Protein AF-A0A3N5CQ36-F1 (afdb_monomer_lite)

Sequence (213 aa):
MRDDDRPSRSGRTLRHLFLAKARGRRSRPLGDLIAVVLVDAICSVDGSDRPITCYGALDVRIVDGDPVFSSHHVSCGRPADRLGLLRGLAGLCDRRIVVLGSPDAYETFWDRRHLFRAGVGFFDAMVGFGDARPSDLVLVGTPEEAMIELASVFGLRECRGSDILRQARCAEVRAQLVWLAYVASRAGKREARDLFAAFRAWKALEDARPIPF

Organism: NCBI:txid2488860

Foldseek 3Di:
DDDDDDDDDPPPDPPPPQPDDDDDDPDDPLQQAKQKEWQWDWAQDPNDTWTKTWMWMWHWHQDPNDTDIDIDIDMDRDPVCLLVVLLVVLVSQAQHEYQYEFLAAQDDPPPCVRQVVSVVVNCVSCVVPVNRDHNHYHGDDDGLVVLQVLCVVLVHDRQHDGHSVSSSVCNNVVSVSSSLRVCSRPPDPVSSVSVSVSVSVVVVVVVVDDDDD

Secondary structure (DSSP, 8-state):
------------GGGSTT-----S--PPPTTSEEEEEEEEEEEEETTEEEEEEEEEEEEEEEETTEEEEEEEEEEESSHHHHHHHHHHHHHHHTTSEEEEE---TT--TT-THHHHHHHHHHHHHHTT-TT---SEEEEE---HHHHHHHHHHHTPPP-----HHHHHHHHHHHHHHHHHHHHHHHS-HHHHHHHHHHHHHHHHHHHTSPPP-

pLDDT: mean 83.45, std 17.84, range [36.38, 98.12]

Structure (mmCIF, N/CA/C/O backbone):
data_AF-A0A3N5CQ36-F1
#
_entry.id   AF-A0A3N5CQ36-F1
#
loop_
_atom_site.group_PDB
_atom_site.id
_atom_site.type_symbol
_atom_site.label_atom_id
_atom_site.label_alt_id
_atom_site.label_comp_id
_atom_site.label_asym_id
_atom_site.label_entity_id
_atom_site.label_seq_id
_atom_site.pdbx_PDB_ins_code
_atom_site.Cartn_x
_atom_site.Cartn_y
_atom_site.Cartn_z
_atom_site.occupancy
_atom_site.B_iso_or_equiv
_atom_site.auth_seq_id
_atom_site.auth_comp_id
_atom_site.auth_asym_id
_atom_site.auth_atom_id
_atom_site.pdbx_PDB_model_num
ATOM 1 N N . MET A 1 1 ? 20.671 43.024 26.169 1.00 39.69 1 MET A N 1
ATOM 2 C CA . MET A 1 1 ? 20.678 43.028 24.693 1.00 39.69 1 MET A CA 1
ATOM 3 C C . MET A 1 1 ? 20.643 41.575 24.244 1.00 39.69 1 MET A C 1
ATOM 5 O O . MET A 1 1 ? 21.613 40.877 24.469 1.00 39.69 1 MET A O 1
ATOM 9 N N . ARG A 1 2 ? 19.453 41.176 23.776 1.00 36.38 2 ARG A N 1
ATOM 10 C CA . ARG A 1 2 ? 19.015 39.992 23.008 1.00 36.38 2 ARG A CA 1
ATOM 11 C C . ARG A 1 2 ? 19.648 38.622 23.281 1.00 36.38 2 ARG A C 1
ATOM 13 O O . ARG A 1 2 ? 20.743 38.318 22.832 1.00 36.38 2 ARG A O 1
ATOM 20 N N . ASP A 1 3 ? 18.818 37.821 23.937 1.00 42.34 3 ASP A N 1
ATOM 21 C CA . ASP A 1 3 ? 18.767 36.368 23.964 1.00 42.34 3 ASP A CA 1
ATOM 22 C C . ASP A 1 3 ? 17.584 35.998 23.048 1.00 42.34 3 ASP A C 1
ATOM 24 O O . ASP A 1 3 ? 16.444 36.286 23.401 1.00 42.34 3 ASP A O 1
ATOM 28 N N . ASP A 1 4 ? 17.847 35.545 21.820 1.00 40.81 4 ASP A N 1
ATOM 29 C CA . ASP A 1 4 ? 16.824 35.092 20.863 1.00 40.81 4 ASP A CA 1
ATOM 30 C C . ASP A 1 4 ? 17.494 34.237 19.776 1.00 40.81 4 ASP A C 1
ATOM 32 O O . ASP A 1 4 ? 17.863 34.732 18.716 1.00 40.81 4 ASP A O 1
ATOM 36 N N . ASP A 1 5 ? 17.662 32.943 20.049 1.00 42.09 5 ASP A N 1
ATOM 37 C CA . ASP A 1 5 ? 17.815 31.926 19.004 1.00 42.09 5 ASP A CA 1
ATOM 38 C C . ASP A 1 5 ? 17.258 30.583 19.502 1.00 42.09 5 ASP A C 1
ATOM 40 O O . ASP A 1 5 ? 17.944 29.713 20.044 1.00 42.09 5 ASP A O 1
ATOM 44 N N . ARG A 1 6 ? 15.944 30.410 19.329 1.00 38.03 6 ARG A N 1
ATOM 45 C CA . ARG A 1 6 ? 15.277 29.104 19.389 1.00 38.03 6 ARG A CA 1
ATOM 46 C C . ARG A 1 6 ? 14.358 28.962 18.178 1.00 38.03 6 ARG A C 1
ATOM 48 O O . ARG A 1 6 ? 13.372 29.694 18.093 1.00 38.03 6 ARG A O 1
ATOM 55 N N . PRO A 1 7 ? 14.589 27.993 17.277 1.00 38.31 7 PRO A N 1
ATOM 56 C CA . PRO A 1 7 ? 13.633 27.712 16.221 1.00 38.31 7 PRO A CA 1
ATOM 57 C C . PRO A 1 7 ? 12.359 27.101 16.817 1.00 38.31 7 PRO A C 1
ATOM 59 O O . PRO A 1 7 ? 12.371 26.093 17.530 1.00 38.31 7 PRO A O 1
ATOM 62 N N . SER A 1 8 ? 11.237 27.764 16.538 1.00 40.62 8 SER A N 1
ATOM 63 C CA . SER A 1 8 ? 9.904 27.385 16.987 1.00 40.62 8 SER A CA 1
ATOM 64 C C . SER A 1 8 ? 9.428 26.089 16.327 1.00 40.62 8 SER A C 1
ATOM 66 O O . SER A 1 8 ? 9.484 25.936 15.109 1.00 40.62 8 SER A O 1
ATOM 68 N N . ARG A 1 9 ? 8.878 25.192 17.150 1.00 39.84 9 ARG A N 1
ATOM 69 C CA . ARG A 1 9 ? 8.180 23.949 16.787 1.00 39.84 9 ARG A CA 1
ATOM 70 C C . ARG A 1 9 ? 7.161 24.142 15.647 1.00 39.84 9 ARG A C 1
ATOM 72 O O . ARG A 1 9 ? 6.096 24.718 15.870 1.00 39.84 9 ARG A O 1
ATOM 79 N N . SER A 1 10 ? 7.407 23.542 14.480 1.00 39.38 10 SER A N 1
ATOM 80 C CA . SER A 1 10 ? 6.438 23.411 13.376 1.00 39.38 10 SER A CA 1
ATOM 81 C C . SER A 1 10 ? 5.477 22.227 13.595 1.00 39.38 10 SER A C 1
ATOM 83 O O . SER A 1 10 ? 5.423 21.285 12.814 1.00 39.38 10 SER A O 1
ATOM 85 N N . GLY A 1 11 ? 4.726 22.238 14.698 1.00 36.91 11 GLY A N 1
ATOM 86 C CA . GLY A 1 11 ? 3.836 21.133 15.093 1.00 36.91 11 GLY A CA 1
ATOM 87 C C . GLY A 1 11 ? 2.347 21.340 14.787 1.00 36.91 11 GLY A C 1
ATOM 88 O O . GLY A 1 11 ? 1.512 20.785 15.500 1.00 36.91 11 GLY A O 1
ATOM 89 N N . ARG A 1 12 ? 1.970 22.203 13.831 1.00 39.62 12 ARG A N 1
ATOM 90 C CA . ARG A 1 12 ? 0.567 22.657 13.671 1.00 39.62 12 ARG A CA 1
ATOM 91 C C . ARG A 1 12 ? -0.122 22.347 12.337 1.00 39.62 12 ARG A C 1
ATOM 93 O O . ARG A 1 12 ? -1.304 22.661 12.215 1.00 39.62 12 ARG A O 1
ATOM 100 N N . THR A 1 13 ? 0.524 21.693 11.377 1.00 46.84 13 THR A N 1
ATOM 101 C CA . THR A 1 13 ? 0.007 21.678 9.994 1.00 46.84 13 THR A CA 1
ATOM 102 C C . THR A 1 13 ? -1.024 20.574 9.698 1.00 46.84 13 THR A C 1
ATOM 104 O O . THR A 1 13 ? -1.922 20.785 8.886 1.00 46.84 13 THR A O 1
ATOM 107 N N . LEU A 1 14 ? -1.029 19.445 10.421 1.00 44.56 14 LEU A N 1
ATOM 108 C CA . LEU A 1 14 ? -1.934 18.317 10.111 1.00 44.56 14 LEU A CA 1
ATOM 109 C C . LEU A 1 14 ? -3.415 18.531 10.446 1.00 44.56 14 LEU A C 1
ATOM 111 O O . LEU A 1 14 ? -4.265 17.780 9.971 1.00 44.56 14 LEU A O 1
ATOM 115 N N . ARG A 1 15 ? -3.778 19.528 11.262 1.00 40.38 15 ARG A N 1
ATOM 116 C CA . ARG A 1 15 ? -5.176 19.662 11.719 1.00 40.38 15 ARG A CA 1
ATOM 117 C C . ARG A 1 15 ? -6.151 20.132 10.637 1.00 40.38 15 ARG A C 1
ATOM 119 O O . ARG A 1 15 ? -7.349 19.928 10.810 1.00 40.38 15 ARG A O 1
ATOM 126 N N . HIS A 1 16 ? -5.671 20.724 9.545 1.00 41.81 16 HIS A N 1
ATOM 127 C CA . HIS A 1 16 ? -6.544 21.334 8.536 1.00 41.81 16 HIS A CA 1
ATOM 128 C C . HIS A 1 16 ? -6.685 20.536 7.232 1.00 41.81 16 HIS A C 1
ATOM 130 O O . HIS A 1 16 ? -7.646 20.767 6.503 1.00 41.81 16 HIS A O 1
ATOM 136 N N . LEU A 1 17 ? -5.814 19.558 6.959 1.00 42.16 17 LEU A N 1
ATOM 137 C CA . LEU A 1 17 ? -5.828 18.808 5.692 1.00 42.16 17 LEU A CA 1
ATOM 138 C C . LEU A 1 17 ? -6.866 17.668 5.623 1.00 42.16 17 LEU A C 1
ATOM 140 O O . LEU A 1 17 ? -7.169 17.197 4.533 1.00 42.16 17 LEU A O 1
ATOM 144 N N . PHE A 1 18 ? -7.477 17.266 6.744 1.00 43.66 18 PHE A N 1
ATOM 145 C CA . PHE A 1 18 ? -8.365 16.087 6.804 1.00 43.66 18 PHE A CA 1
ATOM 146 C C . PHE A 1 18 ? -9.870 16.393 6.916 1.00 43.66 18 PHE A C 1
ATOM 148 O O . PHE A 1 18 ? -10.665 15.516 7.244 1.00 43.66 18 PHE A O 1
ATOM 155 N N . LEU A 1 19 ? -10.310 17.625 6.643 1.00 40.84 19 LEU A N 1
ATOM 156 C CA . LEU A 1 19 ? -11.725 18.015 6.753 1.00 40.84 19 LEU A CA 1
ATOM 157 C C . LEU A 1 19 ? -12.481 17.908 5.417 1.00 40.84 19 LEU A C 1
ATOM 159 O O . LEU A 1 19 ? -13.098 18.868 4.962 1.00 40.84 19 LEU A O 1
ATOM 163 N N . ALA A 1 20 ? -12.494 16.722 4.806 1.00 40.00 20 ALA A N 1
ATOM 164 C CA . ALA A 1 20 ? -13.458 16.396 3.753 1.00 40.00 20 ALA A CA 1
ATOM 165 C C . ALA A 1 20 ? -14.588 15.538 4.346 1.00 40.00 20 ALA A C 1
ATOM 167 O O . ALA A 1 20 ? -14.436 14.353 4.626 1.00 40.00 20 ALA A O 1
ATOM 168 N N . LYS A 1 21 ? -15.744 16.165 4.580 1.00 37.84 21 LYS A N 1
ATOM 169 C CA . LYS A 1 21 ? -16.927 15.543 5.189 1.00 37.84 21 LYS A CA 1
ATOM 170 C C . LYS A 1 21 ? -17.632 14.640 4.165 1.00 37.84 21 LYS A C 1
ATOM 172 O O . LYS A 1 21 ? -18.504 15.102 3.434 1.00 37.84 21 LYS A O 1
ATOM 177 N N . ALA A 1 22 ? -17.280 13.356 4.112 1.00 45.22 22 ALA A N 1
ATOM 178 C CA . ALA A 1 22 ? -18.005 12.374 3.304 1.00 45.22 22 ALA A CA 1
ATOM 179 C C . ALA A 1 22 ? -19.384 12.082 3.934 1.00 45.22 22 ALA A C 1
ATOM 181 O O . ALA A 1 22 ? -19.498 11.390 4.944 1.00 45.22 22 ALA A O 1
ATOM 182 N N . ARG A 1 23 ? -20.454 12.648 3.361 1.00 38.38 23 ARG A N 1
ATOM 183 C CA . ARG A 1 23 ? -21.845 12.325 3.720 1.00 38.38 23 ARG A CA 1
ATOM 184 C C . ARG A 1 23 ? -22.312 11.076 2.964 1.00 38.38 23 ARG A C 1
ATOM 186 O O . ARG A 1 23 ? -22.242 11.038 1.743 1.00 38.38 23 ARG A O 1
ATOM 193 N N . GLY A 1 24 ? -22.898 10.128 3.698 1.00 40.84 24 GLY A N 1
ATOM 194 C CA . GLY A 1 24 ? -24.029 9.328 3.216 1.00 40.84 24 GLY A CA 1
ATOM 195 C C . GLY A 1 24 ? -23.736 8.194 2.231 1.00 40.84 24 GLY A C 1
ATOM 196 O O . GLY A 1 24 ? -24.321 8.158 1.157 1.00 40.84 24 GLY A O 1
ATOM 197 N N . ARG A 1 25 ? -22.930 7.206 2.621 1.00 43.38 25 ARG A N 1
ATOM 198 C CA . ARG A 1 25 ? -23.074 5.811 2.162 1.00 43.38 25 ARG A CA 1
ATOM 199 C C . ARG A 1 25 ? -22.830 4.922 3.376 1.00 43.38 25 ARG A C 1
ATOM 201 O O . ARG A 1 25 ? -21.929 5.232 4.149 1.00 43.38 25 ARG A O 1
ATOM 208 N N . ARG A 1 26 ? -23.626 3.860 3.573 1.00 41.69 26 ARG A N 1
ATOM 209 C CA . ARG A 1 26 ? -23.294 2.793 4.537 1.00 41.69 26 ARG A CA 1
ATOM 210 C C . ARG A 1 26 ? -21.899 2.294 4.154 1.00 41.69 26 ARG A C 1
ATOM 212 O O . ARG A 1 26 ? -21.761 1.632 3.128 1.00 41.69 26 ARG A O 1
ATOM 219 N N . SER A 1 27 ? -20.871 2.727 4.881 1.00 52.81 27 SER A N 1
ATOM 220 C CA . SER A 1 27 ? -19.494 2.366 4.575 1.00 52.81 27 SER A CA 1
ATOM 221 C C . SER A 1 27 ? -19.340 0.890 4.891 1.00 52.81 27 SER A C 1
ATOM 223 O O . SER A 1 27 ? -19.692 0.445 5.984 1.00 52.81 27 SER A O 1
ATOM 225 N N . ARG A 1 28 ? -18.834 0.116 3.928 1.00 59.44 28 ARG A N 1
ATOM 226 C CA . ARG A 1 28 ? -18.234 -1.175 4.263 1.00 59.44 28 ARG A CA 1
ATOM 227 C C . ARG A 1 28 ? -17.204 -0.935 5.379 1.00 59.44 28 ARG A C 1
ATOM 229 O O . ARG A 1 28 ? -16.575 0.129 5.366 1.00 59.44 28 ARG A O 1
ATOM 236 N N . PRO A 1 29 ? -17.063 -1.856 6.344 1.00 64.38 29 PRO A N 1
ATOM 237 C CA . PRO A 1 29 ? -16.046 -1.722 7.379 1.00 64.38 29 PRO A CA 1
ATOM 238 C C . PRO A 1 29 ? -14.683 -1.507 6.714 1.00 64.38 29 PRO A C 1
ATOM 240 O O . PRO A 1 29 ? -14.316 -2.236 5.793 1.00 64.38 29 PRO A O 1
ATOM 243 N N . LEU A 1 30 ? -13.948 -0.486 7.159 1.00 72.06 30 LEU A N 1
ATOM 244 C CA . LEU A 1 30 ? -12.673 -0.059 6.563 1.00 72.06 30 LEU A CA 1
ATOM 245 C C . LEU A 1 30 ? -11.527 -1.059 6.781 1.00 72.06 30 LEU A C 1
ATOM 247 O O . LEU A 1 30 ? -10.383 -0.762 6.452 1.00 72.06 30 LEU A O 1
ATOM 251 N N . GLY A 1 31 ? -11.817 -2.221 7.359 1.00 67.94 31 GLY A N 1
ATOM 252 C CA . GLY A 1 31 ? -10.826 -3.229 7.691 1.00 67.94 31 GLY A CA 1
ATOM 253 C C . GLY A 1 31 ? -10.960 -4.525 6.916 1.00 67.94 31 GLY A C 1
ATOM 254 O O . GLY A 1 31 ? -10.373 -5.489 7.359 1.00 67.94 31 GLY A O 1
ATOM 255 N N . ASP A 1 32 ? -11.720 -4.594 5.819 1.00 88.06 32 ASP A N 1
ATOM 256 C CA . ASP A 1 32 ? -11.598 -5.708 4.869 1.00 88.06 32 ASP A CA 1
ATOM 257 C C . ASP A 1 32 ? -11.120 -5.192 3.507 1.00 88.06 32 ASP A C 1
ATOM 259 O O . ASP A 1 32 ? -11.892 -4.998 2.561 1.00 88.06 32 ASP A O 1
ATOM 263 N N . LEU A 1 33 ? -9.832 -4.852 3.449 1.00 95.38 33 LEU A N 1
ATOM 264 C CA . LEU A 1 33 ? -9.226 -4.192 2.300 1.00 95.38 33 LEU A CA 1
ATOM 265 C C . LEU A 1 33 ? -7.735 -4.499 2.187 1.00 95.38 33 LEU A C 1
ATOM 267 O O . LEU A 1 33 ? -7.093 -4.929 3.142 1.00 95.38 33 LEU A O 1
ATOM 271 N N . ILE A 1 34 ? -7.180 -4.216 1.015 1.00 96.62 34 ILE A N 1
ATOM 272 C CA . ILE A 1 34 ? -5.746 -4.264 0.768 1.00 96.62 34 ILE A CA 1
ATOM 273 C C . ILE A 1 34 ? -5.263 -2.929 0.216 1.00 96.62 34 ILE A C 1
ATOM 275 O O . ILE A 1 34 ? -5.799 -2.429 -0.771 1.00 96.62 34 ILE A O 1
ATOM 279 N N . ALA A 1 35 ? -4.257 -2.334 0.852 1.00 97.56 35 ALA A N 1
ATOM 280 C CA . ALA A 1 35 ? -3.556 -1.191 0.285 1.00 97.56 35 ALA A CA 1
ATOM 281 C C . ALA A 1 35 ? -2.379 -1.680 -0.551 1.00 97.56 35 ALA A C 1
ATOM 283 O O . ALA A 1 35 ? -1.640 -2.547 -0.096 1.00 97.56 35 ALA A O 1
ATOM 284 N N . VAL A 1 36 ? -2.208 -1.148 -1.760 1.00 97.81 36 VAL A N 1
ATOM 285 C CA . VAL A 1 36 ? -1.228 -1.635 -2.738 1.00 97.81 36 VAL A CA 1
ATOM 286 C C . VAL A 1 36 ? -0.449 -0.469 -3.331 1.00 97.81 36 VAL A C 1
ATOM 288 O O . VAL A 1 36 ? -1.013 0.576 -3.654 1.00 97.81 36 VAL A O 1
ATOM 291 N N . VAL A 1 37 ? 0.850 -0.682 -3.527 1.00 96.56 37 VAL A N 1
ATOM 292 C CA . VAL A 1 37 ? 1.702 0.115 -4.413 1.00 96.56 37 VAL A CA 1
ATOM 293 C C . VAL A 1 37 ? 2.420 -0.850 -5.346 1.00 96.56 37 VAL A C 1
ATOM 295 O O . VAL A 1 37 ? 3.127 -1.742 -4.880 1.00 96.56 37 VAL A O 1
ATOM 298 N N . LEU A 1 38 ? 2.235 -0.671 -6.653 1.00 96.31 38 LEU A N 1
ATOM 299 C CA . LEU A 1 38 ? 2.864 -1.475 -7.699 1.00 96.31 38 LEU A CA 1
ATOM 300 C C . LEU A 1 38 ? 3.915 -0.631 -8.426 1.00 96.31 38 LEU A C 1
ATOM 302 O O . LEU A 1 38 ? 3.629 0.473 -8.884 1.00 96.31 38 LEU A O 1
ATOM 306 N N . VAL A 1 39 ? 5.119 -1.176 -8.545 1.00 94.69 39 VAL A N 1
ATOM 307 C CA . VAL A 1 39 ? 6.214 -0.660 -9.363 1.00 94.69 39 VAL A CA 1
ATOM 308 C C . VAL A 1 39 ? 6.442 -1.667 -10.478 1.00 94.69 39 VAL A C 1
ATOM 310 O O . VAL A 1 39 ? 6.818 -2.804 -10.209 1.00 94.69 39 VAL A O 1
ATOM 313 N N . ASP A 1 40 ? 6.215 -1.263 -11.720 1.00 92.25 40 ASP A N 1
ATOM 314 C CA . ASP A 1 40 ? 6.485 -2.091 -12.893 1.00 92.25 40 ASP A CA 1
ATOM 315 C C . ASP A 1 40 ? 7.166 -1.222 -13.949 1.00 92.25 40 ASP A C 1
ATOM 317 O O . ASP A 1 40 ? 6.530 -0.384 -14.587 1.00 92.25 40 ASP A O 1
ATOM 321 N N . ALA A 1 41 ? 8.491 -1.329 -14.038 1.00 91.19 41 ALA A N 1
ATOM 322 C CA . ALA A 1 4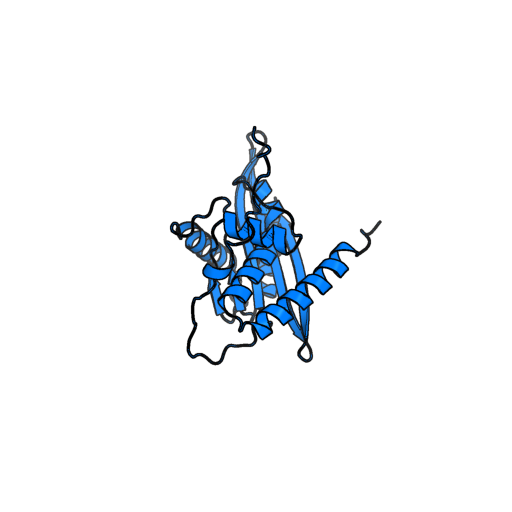1 ? 9.306 -0.407 -14.820 1.00 91.19 41 ALA A CA 1
ATOM 323 C C . ALA A 1 41 ? 10.621 -1.046 -15.290 1.00 91.19 41 ALA A C 1
ATOM 325 O O . ALA A 1 41 ? 11.026 -2.110 -14.823 1.00 91.19 41 ALA A O 1
ATOM 326 N N . ILE A 1 42 ? 11.310 -0.374 -16.212 1.00 90.06 42 ILE A N 1
ATOM 327 C CA . ILE A 1 42 ? 12.647 -0.756 -16.681 1.00 90.06 42 ILE A CA 1
ATOM 328 C C . ILE A 1 42 ? 13.676 0.096 -15.944 1.00 90.06 42 ILE A C 1
ATOM 330 O O . ILE A 1 42 ? 13.606 1.321 -15.971 1.00 90.06 42 ILE A O 1
ATOM 334 N N . CYS A 1 43 ? 14.635 -0.551 -15.294 1.00 87.88 43 CYS A N 1
ATOM 335 C CA . CYS A 1 43 ? 15.741 0.102 -14.614 1.00 87.88 43 CYS A CA 1
ATOM 336 C C . CYS A 1 43 ? 17.045 -0.149 -15.375 1.00 87.88 43 CYS A C 1
ATOM 338 O O . CYS A 1 43 ? 17.415 -1.300 -15.610 1.00 87.88 43 CYS A O 1
ATOM 340 N N . SER A 1 44 ? 17.752 0.924 -15.724 1.00 85.44 44 SER A N 1
ATOM 341 C CA . SER A 1 44 ? 19.087 0.850 -16.313 1.00 85.44 44 SER A CA 1
ATOM 342 C C . SER A 1 44 ? 20.133 0.732 -15.201 1.00 85.44 44 SER A C 1
ATOM 344 O O . SER A 1 44 ? 20.338 1.672 -14.431 1.00 85.44 44 SER A O 1
ATOM 346 N N . VAL A 1 45 ? 20.795 -0.422 -15.108 1.00 79.12 45 VAL A N 1
ATOM 347 C CA . VAL A 1 45 ? 21.897 -0.680 -14.166 1.00 79.12 45 VAL A CA 1
ATOM 348 C C . VAL A 1 45 ? 23.137 -1.030 -14.977 1.00 79.12 45 VAL A C 1
ATOM 350 O O . VAL A 1 45 ? 23.107 -1.964 -15.782 1.00 79.12 45 VAL A O 1
ATOM 353 N N . ASP A 1 46 ? 24.209 -0.257 -14.796 1.00 84.44 46 ASP A N 1
ATOM 354 C CA . ASP A 1 46 ? 25.496 -0.424 -15.489 1.00 84.44 46 ASP A CA 1
ATOM 355 C C . ASP A 1 46 ? 25.372 -0.478 -17.025 1.00 84.44 46 ASP A C 1
ATOM 357 O O . ASP A 1 46 ? 26.039 -1.257 -17.702 1.00 84.44 46 ASP A O 1
ATOM 361 N N . GLY A 1 47 ? 24.464 0.328 -17.588 1.00 83.44 47 GLY A N 1
ATOM 362 C CA . GLY A 1 47 ? 24.191 0.366 -19.031 1.00 83.44 47 GLY A CA 1
ATOM 363 C C . GLY A 1 47 ? 23.347 -0.801 -19.558 1.00 83.44 47 GLY A C 1
ATOM 364 O O . GLY A 1 47 ? 23.105 -0.873 -20.759 1.00 83.44 47 GLY A O 1
ATOM 365 N N . SER A 1 48 ? 22.875 -1.696 -18.682 1.00 85.94 48 SER A N 1
ATOM 366 C CA . SER A 1 48 ? 21.932 -2.764 -19.026 1.00 85.94 48 SER A CA 1
ATOM 367 C C . SER A 1 48 ? 20.524 -2.444 -18.529 1.00 85.94 48 SER A C 1
ATOM 369 O O . SER A 1 48 ? 20.316 -2.202 -17.338 1.00 85.94 48 SER A O 1
ATOM 371 N N . ASP A 1 49 ? 19.550 -2.479 -19.434 1.00 88.69 49 ASP A N 1
ATOM 372 C CA . ASP A 1 49 ? 18.138 -2.324 -19.094 1.00 88.69 49 ASP A CA 1
ATOM 373 C C . ASP A 1 49 ? 17.582 -3.631 -18.536 1.00 88.69 49 ASP A C 1
ATOM 375 O O . ASP A 1 49 ? 17.661 -4.690 -19.166 1.00 88.69 49 ASP A O 1
ATOM 379 N N . ARG A 1 50 ? 17.017 -3.560 -17.330 1.00 87.69 50 ARG A N 1
ATOM 380 C CA . ARG A 1 50 ? 16.424 -4.709 -16.646 1.00 87.69 50 ARG A CA 1
ATOM 381 C C . ARG A 1 50 ? 15.016 -4.379 -16.167 1.00 87.69 50 ARG A C 1
ATOM 383 O O . ARG A 1 50 ? 14.828 -3.360 -15.501 1.00 87.69 50 ARG A O 1
ATOM 390 N N . PRO A 1 51 ? 14.019 -5.225 -16.464 1.00 91.12 51 PRO A N 1
ATOM 391 C CA . PRO A 1 51 ? 12.686 -5.037 -15.925 1.00 91.12 51 PRO A CA 1
ATOM 392 C C . PRO A 1 51 ? 12.688 -5.317 -14.423 1.00 91.12 51 PRO A C 1
ATOM 394 O O . PRO A 1 51 ? 13.325 -6.258 -13.944 1.00 91.12 51 PRO A O 1
ATOM 397 N N . ILE A 1 52 ? 11.943 -4.504 -13.688 1.00 92.62 52 ILE A N 1
ATOM 398 C CA . ILE A 1 52 ? 11.689 -4.668 -12.266 1.00 92.62 52 ILE A CA 1
ATOM 399 C C . ILE A 1 52 ? 10.186 -4.592 -12.075 1.00 92.62 52 ILE A C 1
ATOM 401 O O . ILE A 1 52 ? 9.571 -3.562 -12.348 1.00 92.62 52 ILE A O 1
ATOM 405 N N . THR A 1 53 ? 9.624 -5.675 -11.549 1.00 94.88 53 THR A N 1
ATOM 406 C CA . THR A 1 53 ? 8.250 -5.694 -11.057 1.00 94.88 53 THR A CA 1
ATOM 407 C C . THR A 1 53 ? 8.299 -5.935 -9.557 1.00 94.88 53 THR A C 1
ATOM 409 O O . THR A 1 53 ? 8.926 -6.883 -9.085 1.00 94.88 53 THR A O 1
ATOM 412 N N . CYS A 1 54 ? 7.675 -5.054 -8.791 1.00 96.00 54 CYS A N 1
ATOM 413 C CA . CYS A 1 54 ? 7.644 -5.092 -7.340 1.00 96.00 54 CYS A CA 1
ATOM 414 C C . CYS A 1 54 ? 6.291 -4.588 -6.855 1.00 96.00 54 CYS A C 1
ATOM 416 O O . CYS A 1 54 ? 5.793 -3.593 -7.372 1.00 96.00 54 CYS A O 1
ATOM 418 N N . TYR A 1 55 ? 5.719 -5.215 -5.833 1.00 97.31 55 TYR A N 1
ATOM 419 C CA . TYR A 1 55 ? 4.629 -4.600 -5.090 1.00 97.31 55 TYR A CA 1
ATOM 420 C C . TYR A 1 55 ? 4.912 -4.584 -3.596 1.00 97.31 55 TYR A C 1
ATOM 422 O O . TYR A 1 55 ? 5.535 -5.484 -3.028 1.00 97.31 55 TYR A O 1
ATOM 430 N N . GLY A 1 56 ? 4.402 -3.535 -2.966 1.00 97.88 56 GLY A N 1
ATOM 431 C CA . GLY A 1 56 ? 4.132 -3.501 -1.545 1.00 97.88 56 GLY A CA 1
ATOM 432 C C . GLY A 1 56 ? 2.638 -3.619 -1.322 1.00 97.88 56 GLY A C 1
ATOM 433 O O . GLY A 1 56 ? 1.864 -2.993 -2.050 1.00 97.88 56 GLY A O 1
ATOM 434 N N . ALA A 1 57 ? 2.231 -4.397 -0.328 1.00 98.12 57 ALA A N 1
ATOM 435 C CA . ALA A 1 57 ? 0.840 -4.452 0.076 1.00 98.12 57 ALA A CA 1
ATOM 436 C C . ALA A 1 57 ? 0.678 -4.535 1.594 1.00 98.12 57 ALA A C 1
ATOM 438 O O . ALA A 1 57 ? 1.434 -5.232 2.265 1.00 98.12 57 ALA A O 1
ATOM 439 N N . LEU A 1 58 ? -0.339 -3.851 2.113 1.00 98.12 58 LEU A N 1
ATOM 440 C CA . LEU A 1 58 ? -0.828 -4.013 3.479 1.00 98.12 58 LEU A CA 1
ATOM 441 C C . LEU A 1 58 ? -2.230 -4.627 3.410 1.00 98.12 58 LEU A C 1
ATOM 443 O O . LEU A 1 58 ? -3.179 -3.954 3.005 1.00 98.12 58 LEU A O 1
ATOM 447 N N . ASP A 1 59 ? -2.346 -5.899 3.785 1.00 97.06 59 ASP A N 1
ATOM 448 C CA . ASP A 1 59 ? -3.622 -6.593 3.961 1.00 97.06 59 ASP A CA 1
ATOM 449 C C . ASP A 1 59 ? -4.177 -6.265 5.351 1.00 97.06 59 ASP A C 1
ATOM 451 O O . ASP A 1 59 ? -3.496 -6.452 6.362 1.00 97.06 59 ASP A O 1
ATOM 455 N N . VAL A 1 60 ? -5.408 -5.757 5.394 1.00 96.56 60 VAL A N 1
ATOM 456 C CA . VAL A 1 60 ? -6.136 -5.471 6.628 1.00 96.56 60 VAL A CA 1
ATOM 457 C C . VAL A 1 60 ? -7.444 -6.246 6.595 1.00 96.56 60 VAL A C 1
ATOM 459 O O . VAL A 1 60 ? -8.253 -6.055 5.684 1.00 96.56 60 VAL A O 1
ATOM 462 N N . ARG A 1 61 ? -7.639 -7.128 7.581 1.00 94.00 61 ARG A N 1
ATOM 463 C CA . ARG A 1 61 ? -8.842 -7.960 7.763 1.00 94.00 61 ARG A CA 1
ATOM 464 C C . ARG A 1 61 ? -9.500 -7.650 9.096 1.00 94.00 61 ARG A C 1
ATOM 466 O O . ARG A 1 61 ? -8.798 -7.416 10.069 1.00 94.00 61 ARG A O 1
ATOM 473 N N . ILE A 1 62 ? -10.827 -7.720 9.169 1.00 91.06 62 ILE A N 1
ATOM 474 C CA . ILE A 1 62 ? -11.543 -7.724 10.447 1.00 91.06 62 ILE A CA 1
ATOM 475 C C . ILE A 1 62 ? -11.828 -9.174 10.824 1.00 91.06 62 ILE A C 1
ATOM 477 O O . ILE A 1 62 ? -12.560 -9.860 10.113 1.00 91.06 62 ILE A O 1
ATOM 481 N N . VAL A 1 63 ? -11.266 -9.625 11.941 1.00 91.00 63 VAL A N 1
ATOM 482 C CA . VAL A 1 63 ? -11.509 -10.950 12.522 1.00 91.00 63 VAL A CA 1
ATOM 483 C C . VAL A 1 63 ? -12.114 -10.728 13.900 1.00 91.00 63 VAL A C 1
ATOM 485 O O . VAL A 1 63 ? -11.530 -10.033 14.720 1.00 91.00 63 VAL A O 1
ATOM 488 N N . ASP A 1 64 ? -13.329 -11.232 14.117 1.00 89.75 64 ASP A N 1
ATOM 489 C CA . ASP A 1 64 ? -14.077 -11.077 15.376 1.00 89.75 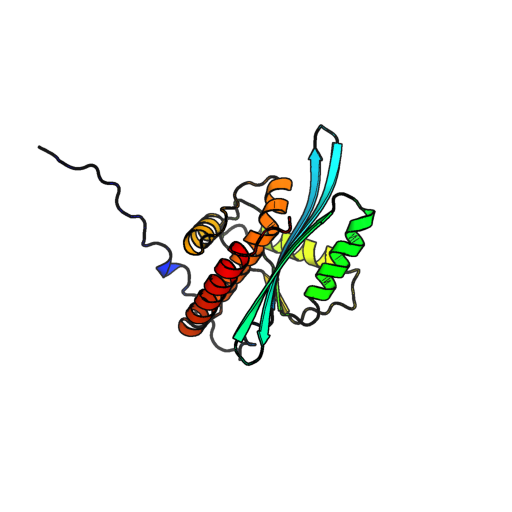64 ASP A CA 1
ATOM 490 C C . ASP A 1 64 ? -14.246 -9.621 15.862 1.00 89.75 64 ASP A C 1
ATOM 492 O O . ASP A 1 64 ? -14.455 -9.354 17.041 1.00 89.75 64 ASP A O 1
ATOM 496 N N . GLY A 1 65 ? -14.223 -8.665 14.927 1.00 87.06 65 GLY A N 1
ATOM 497 C CA . GLY A 1 65 ? -14.357 -7.231 15.208 1.00 87.06 65 GLY A CA 1
ATOM 498 C C . GLY A 1 65 ? -13.031 -6.479 15.338 1.00 87.06 65 GLY A C 1
ATOM 499 O O . GLY A 1 65 ? -13.051 -5.249 15.309 1.00 87.06 65 GLY A O 1
ATOM 500 N N . ASP A 1 66 ? -11.901 -7.187 15.377 1.00 89.88 66 ASP A N 1
ATOM 501 C CA . ASP A 1 66 ? -10.570 -6.602 15.513 1.00 89.88 66 ASP A CA 1
ATOM 502 C C . ASP A 1 66 ? -9.794 -6.594 14.184 1.00 89.88 66 ASP A C 1
ATOM 504 O O . ASP A 1 66 ? -9.889 -7.540 13.394 1.00 89.88 66 ASP A O 1
ATOM 508 N N . PRO A 1 67 ? -9.010 -5.536 13.902 1.00 93.94 67 PRO A N 1
ATOM 509 C CA . PRO A 1 67 ? -8.188 -5.473 12.704 1.00 93.94 67 PRO A CA 1
ATOM 510 C C . PRO A 1 67 ? -6.927 -6.339 12.842 1.00 93.94 67 PRO A C 1
ATOM 512 O O . PRO A 1 67 ? -6.104 -6.151 13.738 1.00 93.94 67 PRO A O 1
ATOM 515 N N . VAL A 1 68 ? -6.747 -7.248 11.891 1.00 95.25 68 VAL A N 1
ATOM 516 C CA . VAL A 1 68 ? -5.550 -8.060 11.687 1.00 95.25 68 VAL A CA 1
ATOM 517 C C . VAL A 1 68 ? -4.809 -7.521 10.473 1.00 95.25 68 VAL A C 1
ATOM 519 O O . VAL A 1 68 ? -5.394 -7.341 9.405 1.00 95.25 68 VAL A O 1
ATOM 522 N N . PHE A 1 69 ? -3.514 -7.280 10.640 1.00 96.75 69 PHE A N 1
ATOM 523 C CA . PHE A 1 69 ? -2.657 -6.693 9.619 1.00 96.75 69 PHE A CA 1
ATOM 524 C C . PHE A 1 69 ? -1.645 -7.720 9.113 1.00 96.75 69 PHE A C 1
ATOM 526 O O . PHE A 1 69 ? -1.157 -8.570 9.862 1.00 96.75 69 PHE A O 1
ATOM 533 N N . SER A 1 70 ? -1.305 -7.644 7.833 1.00 96.62 70 SER A N 1
ATOM 534 C CA . SER A 1 70 ? -0.204 -8.399 7.234 1.00 96.62 70 SER A CA 1
ATOM 535 C C . SER A 1 70 ? 0.457 -7.566 6.145 1.00 96.62 70 SER A C 1
ATOM 537 O O . SER A 1 70 ? -0.221 -6.937 5.336 1.00 96.62 70 SER A O 1
ATOM 539 N N . SER A 1 71 ? 1.789 -7.542 6.143 1.00 96.69 71 SER A N 1
ATOM 540 C CA . SER A 1 71 ? 2.579 -6.783 5.174 1.00 96.69 71 SER A CA 1
ATOM 541 C C . SER A 1 71 ? 3.202 -7.719 4.149 1.00 96.69 71 SER A C 1
ATOM 543 O O . SER A 1 71 ? 3.669 -8.806 4.490 1.00 96.69 71 SER A O 1
ATOM 545 N N . HIS A 1 72 ? 3.237 -7.284 2.896 1.00 96.75 72 HIS A N 1
ATOM 546 C CA . HIS A 1 72 ? 3.835 -8.015 1.791 1.00 96.75 72 HIS A CA 1
ATOM 547 C C . HIS A 1 72 ? 4.775 -7.094 1.022 1.00 96.75 72 HIS A C 1
ATOM 549 O O . HIS A 1 72 ? 4.384 -6.005 0.602 1.00 96.75 72 HIS A O 1
ATOM 555 N N . HIS A 1 73 ? 5.995 -7.564 0.777 1.00 96.81 73 HIS A N 1
ATOM 556 C CA . HIS A 1 73 ? 6.938 -6.936 -0.139 1.00 96.81 73 HIS A CA 1
ATOM 557 C C . HIS A 1 73 ? 7.500 -8.010 -1.059 1.00 96.81 73 HIS A C 1
ATOM 559 O O . HIS A 1 73 ? 8.240 -8.886 -0.616 1.00 96.81 73 HIS A O 1
ATOM 565 N N . VAL A 1 74 ? 7.098 -7.990 -2.327 1.00 96.12 74 VAL A N 1
ATOM 566 C CA . VAL A 1 74 ? 7.489 -9.021 -3.295 1.00 96.12 74 VAL A CA 1
ATOM 567 C C . VAL A 1 74 ? 8.048 -8.338 -4.525 1.00 96.12 74 VAL A C 1
ATOM 569 O O . VAL A 1 74 ? 7.440 -7.413 -5.057 1.00 96.12 74 VAL A O 1
ATOM 572 N N . SER A 1 75 ? 9.212 -8.794 -4.982 1.00 95.19 75 SER A N 1
ATOM 573 C CA . SER A 1 75 ? 9.879 -8.253 -6.163 1.00 95.19 75 SER A CA 1
ATOM 574 C C . SER A 1 75 ? 10.465 -9.363 -7.023 1.00 95.19 75 SER A C 1
ATOM 576 O O . SER A 1 75 ? 10.879 -10.405 -6.516 1.00 95.19 75 SER A O 1
ATOM 578 N N . CYS A 1 76 ? 10.517 -9.130 -8.330 1.00 92.50 76 CYS A N 1
ATOM 579 C CA . CYS A 1 76 ? 11.238 -9.969 -9.272 1.00 92.50 76 CYS A CA 1
ATOM 580 C C . CYS A 1 76 ? 11.972 -9.103 -10.304 1.00 92.50 76 CYS A C 1
ATOM 582 O O . CYS A 1 76 ? 11.455 -8.084 -10.764 1.00 92.50 76 CYS A O 1
ATOM 584 N N . GLY A 1 77 ? 13.176 -9.534 -10.686 1.00 85.31 77 GLY A N 1
ATOM 585 C CA . GLY A 1 77 ? 13.975 -8.905 -11.750 1.00 85.31 77 GLY A CA 1
ATOM 586 C C . GLY A 1 77 ? 14.001 -9.701 -13.058 1.00 85.31 77 GLY A C 1
ATOM 587 O O . GLY A 1 77 ? 14.704 -9.330 -13.995 1.00 85.31 77 GLY A O 1
ATOM 588 N N . ARG A 1 78 ? 13.294 -10.839 -13.115 1.00 86.12 78 ARG A N 1
ATOM 589 C CA . ARG A 1 78 ? 13.230 -11.715 -14.291 1.00 86.12 78 ARG A CA 1
ATOM 590 C C . ARG A 1 78 ? 11.817 -11.694 -14.876 1.00 86.12 78 ARG A C 1
ATOM 592 O O . ARG A 1 78 ? 10.867 -11.920 -14.127 1.00 86.12 78 ARG A O 1
ATOM 599 N N . PRO A 1 79 ? 11.658 -11.532 -16.203 1.00 82.25 79 PRO A N 1
ATOM 600 C CA . PRO A 1 79 ? 10.347 -11.591 -16.852 1.00 82.25 79 PRO A CA 1
ATOM 601 C C . PRO A 1 79 ? 9.563 -12.878 -16.567 1.00 82.25 79 PRO A C 1
ATOM 603 O O . PRO A 1 79 ? 8.345 -12.830 -16.425 1.00 82.25 79 PRO A O 1
ATOM 606 N N . ALA A 1 80 ? 10.255 -14.017 -16.449 1.00 83.69 80 ALA A N 1
ATOM 607 C CA . ALA A 1 80 ? 9.632 -15.318 -16.193 1.00 83.69 80 ALA A CA 1
ATOM 608 C C . ALA A 1 80 ? 8.901 -15.384 -14.837 1.00 83.69 80 ALA A C 1
ATOM 610 O O . ALA A 1 80 ? 7.861 -16.031 -14.730 1.00 83.69 80 ALA A O 1
ATOM 611 N N . ASP A 1 81 ? 9.398 -14.664 -13.828 1.00 90.00 81 ASP A N 1
ATOM 612 C CA . ASP A 1 81 ? 8.849 -14.682 -12.467 1.00 90.00 81 ASP A CA 1
ATOM 613 C C . ASP A 1 81 ? 7.707 -13.663 -12.292 1.00 90.00 81 ASP A C 1
ATOM 615 O O . ASP A 1 81 ? 6.882 -13.787 -11.381 1.00 90.00 81 ASP A O 1
ATOM 619 N N . ARG A 1 82 ? 7.611 -12.683 -13.206 1.00 91.81 82 ARG A N 1
ATOM 620 C CA . ARG A 1 82 ? 6.616 -11.598 -13.172 1.00 91.81 82 ARG A CA 1
ATOM 621 C C . ARG A 1 82 ? 5.187 -12.125 -13.116 1.00 91.81 82 ARG A C 1
ATOM 623 O O . ARG A 1 82 ? 4.381 -11.620 -12.342 1.00 91.81 82 ARG A O 1
ATOM 630 N N . LEU A 1 83 ? 4.866 -13.157 -13.898 1.00 90.88 83 LEU A N 1
ATOM 631 C CA . LEU A 1 83 ? 3.517 -13.733 -13.914 1.00 90.88 83 LEU A CA 1
ATOM 632 C C . LEU A 1 83 ? 3.142 -14.346 -12.556 1.00 90.88 83 LEU A C 1
ATOM 634 O O . LEU A 1 83 ? 2.006 -14.198 -12.111 1.00 90.88 83 LEU A O 1
ATOM 638 N N . GLY A 1 84 ? 4.089 -15.015 -11.891 1.00 91.62 84 GLY A N 1
ATOM 639 C CA . GLY A 1 84 ? 3.879 -15.593 -10.563 1.00 91.62 84 GLY A CA 1
ATOM 640 C C . GLY A 1 84 ? 3.643 -14.519 -9.503 1.00 91.62 84 GLY A C 1
ATOM 641 O O . GLY A 1 84 ? 2.694 -14.624 -8.726 1.00 91.62 84 GLY A O 1
ATOM 642 N N . LEU A 1 85 ? 4.449 -13.453 -9.531 1.00 94.19 85 LEU A N 1
ATOM 643 C CA . LEU A 1 85 ? 4.293 -12.289 -8.656 1.00 94.19 85 LEU A CA 1
ATOM 644 C C . LEU A 1 85 ? 2.914 -11.639 -8.833 1.00 94.19 85 LEU A C 1
ATOM 646 O O . LEU A 1 85 ? 2.204 -11.428 -7.849 1.00 94.19 85 LEU A O 1
ATOM 650 N N . LEU A 1 86 ? 2.505 -11.370 -10.075 1.00 93.69 86 LEU A N 1
ATOM 651 C CA . LEU A 1 86 ? 1.211 -10.744 -10.348 1.00 93.69 86 LEU A CA 1
ATOM 652 C C . LEU A 1 86 ? 0.030 -11.664 -10.017 1.00 93.69 86 LEU A C 1
ATOM 654 O O . LEU A 1 86 ? -0.983 -11.181 -9.524 1.00 93.69 86 LEU A O 1
ATOM 658 N N . ARG A 1 87 ? 0.169 -12.987 -10.182 1.00 93.31 87 ARG A N 1
ATOM 659 C CA . ARG A 1 87 ? -0.835 -13.953 -9.708 1.00 93.31 87 ARG A CA 1
ATOM 660 C C . ARG A 1 87 ? -0.994 -13.898 -8.187 1.00 93.31 87 ARG A C 1
ATOM 662 O O . ARG A 1 87 ? -2.116 -13.964 -7.692 1.00 93.31 87 ARG A O 1
ATOM 669 N N . GLY A 1 88 ? 0.114 -13.767 -7.456 1.00 93.31 88 GLY A N 1
ATOM 670 C CA . GLY A 1 88 ? 0.100 -13.577 -6.006 1.00 93.31 88 GLY A CA 1
ATOM 671 C C . GLY A 1 88 ? -0.646 -12.305 -5.605 1.00 93.31 88 GLY A C 1
ATOM 672 O O . GLY A 1 88 ? -1.552 -12.360 -4.774 1.00 93.31 88 GLY A O 1
ATOM 673 N N . LEU A 1 89 ? -0.334 -11.180 -6.257 1.00 94.88 89 LEU A N 1
ATOM 674 C CA . LEU A 1 89 ? -1.045 -9.915 -6.047 1.00 94.88 89 LEU A CA 1
ATOM 675 C C . LEU A 1 89 ? -2.539 -10.030 -6.383 1.00 94.88 89 LEU A C 1
ATOM 677 O O . LEU A 1 89 ? -3.381 -9.551 -5.628 1.00 94.88 89 LEU A O 1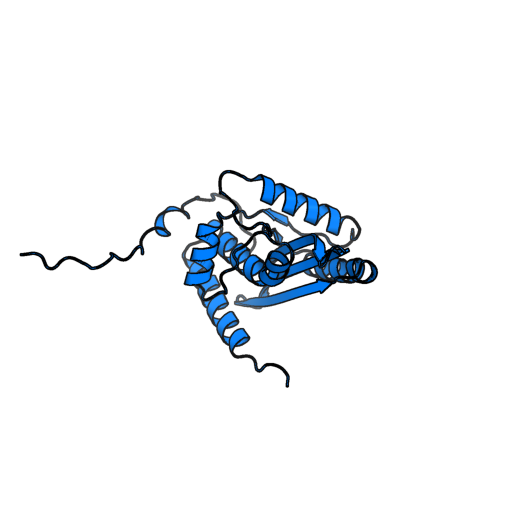
ATOM 681 N N . ALA A 1 90 ? -2.878 -10.702 -7.481 1.00 94.00 90 ALA A N 1
ATOM 682 C CA . ALA A 1 90 ? -4.255 -10.925 -7.896 1.00 94.00 90 ALA A CA 1
ATOM 683 C C . ALA A 1 90 ? -5.058 -11.702 -6.842 1.00 94.00 90 ALA A C 1
ATOM 685 O O . ALA A 1 90 ? -6.165 -11.295 -6.495 1.00 94.00 90 ALA A O 1
ATOM 686 N N . GLY A 1 91 ? -4.470 -12.760 -6.272 1.00 93.44 91 GLY A N 1
ATOM 687 C CA . GLY A 1 91 ? -5.079 -13.516 -5.176 1.00 93.44 91 GLY A CA 1
ATOM 688 C C . GLY A 1 91 ? -5.277 -12.689 -3.902 1.00 93.44 91 GLY A C 1
ATOM 689 O O . GLY A 1 91 ? -6.285 -12.848 -3.222 1.00 93.44 91 GLY A O 1
ATOM 690 N N . LEU A 1 92 ? -4.358 -11.768 -3.596 1.00 93.31 92 LEU A N 1
ATOM 691 C CA . LEU A 1 92 ? -4.499 -10.852 -2.460 1.00 93.31 92 LEU A CA 1
ATOM 692 C C . LEU A 1 92 ? -5.624 -9.819 -2.660 1.00 93.31 92 LEU A C 1
ATOM 694 O O . LEU A 1 92 ? -6.273 -9.419 -1.694 1.00 93.31 92 LEU A O 1
ATOM 698 N N . CYS A 1 93 ? -5.857 -9.390 -3.901 1.00 93.31 93 CYS A N 1
ATOM 699 C CA . CYS A 1 93 ? -6.886 -8.411 -4.260 1.00 93.31 93 CYS A CA 1
ATOM 700 C C . CYS A 1 93 ? -8.291 -9.015 -4.408 1.00 93.31 93 CYS A C 1
ATOM 702 O O . CYS A 1 93 ? -9.273 -8.266 -4.426 1.00 93.31 93 CYS A O 1
ATOM 704 N N . ASP A 1 94 ? -8.411 -10.338 -4.538 1.00 91.50 94 ASP A N 1
ATOM 705 C CA . ASP A 1 94 ? -9.685 -10.980 -4.849 1.00 91.50 94 ASP A CA 1
ATOM 706 C C . ASP A 1 94 ? -10.747 -10.718 -3.774 1.00 91.50 94 ASP A C 1
ATOM 708 O O . ASP A 1 94 ? -10.541 -10.938 -2.581 1.00 91.50 94 ASP A O 1
ATOM 712 N N . ARG A 1 95 ? -11.905 -10.209 -4.208 1.00 89.50 95 ARG A N 1
ATOM 713 C CA . ARG A 1 95 ? -13.049 -9.824 -3.368 1.00 89.50 95 ARG A CA 1
ATOM 714 C C . ARG A 1 95 ? -12.738 -8.777 -2.294 1.00 89.50 95 ARG A C 1
ATOM 716 O O . ARG A 1 95 ? -13.621 -8.477 -1.487 1.00 89.50 95 ARG A O 1
ATOM 723 N N . ARG A 1 96 ? -11.563 -8.145 -2.317 1.00 91.25 96 ARG A N 1
ATOM 724 C CA . ARG A 1 96 ? -11.166 -7.083 -1.379 1.00 91.25 96 ARG A CA 1
ATOM 725 C C . ARG A 1 96 ? -11.440 -5.700 -1.955 1.00 91.25 96 ARG A C 1
ATOM 727 O O . ARG A 1 96 ? -11.523 -5.525 -3.169 1.00 91.25 96 ARG A O 1
ATOM 734 N N . ILE A 1 97 ? -11.570 -4.697 -1.090 1.00 93.75 97 ILE A N 1
ATOM 735 C CA . ILE A 1 97 ? -11.413 -3.302 -1.520 1.00 93.75 97 ILE A CA 1
ATOM 736 C C . ILE A 1 97 ? -9.920 -3.074 -1.760 1.00 93.75 97 ILE A C 1
ATOM 738 O O . ILE A 1 97 ? -9.121 -3.290 -0.852 1.00 93.75 97 ILE A O 1
ATOM 742 N N . VAL A 1 98 ? -9.540 -2.629 -2.954 1.00 95.44 98 VAL A N 1
ATOM 743 C CA . VAL A 1 98 ? -8.148 -2.291 -3.268 1.00 95.44 98 VAL A CA 1
ATOM 744 C C . VAL A 1 98 ? -7.956 -0.790 -3.098 1.00 95.44 98 VAL A C 1
ATOM 746 O O . VAL A 1 98 ? -8.591 0.007 -3.783 1.00 95.44 98 VAL A O 1
ATOM 749 N N . VAL A 1 99 ? -7.077 -0.395 -2.183 1.00 96.62 99 VAL A N 1
ATOM 750 C CA . VAL A 1 99 ? -6.654 0.991 -1.976 1.00 96.62 99 VAL A CA 1
ATOM 751 C C . VAL A 1 99 ? -5.306 1.174 -2.663 1.00 96.62 99 VAL A C 1
ATOM 753 O O . VAL A 1 99 ? -4.264 0.793 -2.138 1.00 96.62 99 VAL A O 1
ATOM 756 N N . LEU A 1 100 ? -5.321 1.729 -3.866 1.00 96.31 100 LEU A N 1
ATOM 757 C CA . LEU A 1 100 ? -4.134 1.860 -4.694 1.00 96.31 100 LEU A CA 1
ATOM 758 C C . LEU A 1 100 ? -3.480 3.227 -4.488 1.00 96.31 100 LEU A C 1
ATOM 760 O O . LEU A 1 100 ? -4.120 4.269 -4.656 1.00 96.31 100 LEU A O 1
ATOM 764 N N . GLY A 1 101 ? -2.194 3.206 -4.158 1.00 94.50 101 GLY A N 1
ATOM 765 C CA . GLY A 1 101 ? -1.343 4.385 -4.137 1.00 94.50 101 GLY A CA 1
ATOM 766 C C . GLY A 1 101 ? -0.346 4.390 -5.281 1.00 94.50 101 GLY A C 1
ATOM 767 O O . GLY A 1 101 ? -0.107 3.375 -5.938 1.00 94.50 101 GLY A O 1
ATOM 768 N N . SER A 1 102 ? 0.256 5.549 -5.503 1.00 92.06 102 SER A N 1
ATOM 769 C CA . SER A 1 102 ? 1.281 5.709 -6.522 1.00 92.06 102 SER A CA 1
ATOM 770 C C . SER A 1 102 ? 2.692 5.448 -5.965 1.00 92.06 102 SER A C 1
ATOM 772 O O . SER A 1 102 ? 2.984 5.747 -4.795 1.00 92.06 102 SER A O 1
ATOM 774 N N . PRO A 1 103 ? 3.582 4.861 -6.786 1.00 89.62 103 PRO A N 1
ATOM 775 C CA . PRO A 1 103 ? 4.981 4.674 -6.429 1.00 89.62 103 PRO A CA 1
ATOM 776 C C . PRO A 1 103 ? 5.818 5.953 -6.576 1.00 89.62 103 PRO A C 1
ATOM 778 O O . PRO A 1 103 ? 6.944 5.983 -6.078 1.00 89.62 103 PRO A O 1
ATOM 781 N N . ASP A 1 104 ? 5.302 6.985 -7.251 1.00 86.81 104 ASP A N 1
ATOM 782 C CA . ASP A 1 104 ? 6.059 8.188 -7.586 1.00 86.81 104 ASP A CA 1
ATOM 783 C C . ASP A 1 104 ? 6.478 8.971 -6.335 1.00 86.81 104 ASP A C 1
ATOM 785 O O . ASP A 1 104 ? 5.685 9.260 -5.443 1.00 86.81 104 ASP A O 1
ATOM 789 N N . ALA A 1 105 ? 7.756 9.338 -6.264 1.00 73.12 105 ALA A N 1
ATOM 790 C CA . ALA A 1 105 ? 8.203 10.338 -5.304 1.00 73.12 105 ALA A CA 1
ATOM 791 C C . ALA A 1 105 ? 7.994 11.722 -5.921 1.00 73.12 105 ALA A C 1
ATOM 793 O O . ALA A 1 105 ? 8.104 11.876 -7.138 1.00 73.12 105 ALA A O 1
ATOM 794 N N . TYR A 1 106 ? 7.752 12.728 -5.080 1.00 75.50 106 TYR A N 1
ATOM 795 C CA . TYR A 1 106 ? 7.479 14.117 -5.488 1.00 75.50 106 TYR A CA 1
ATOM 796 C C . TYR A 1 106 ? 6.087 14.342 -6.091 1.00 75.50 106 TYR A C 1
ATOM 798 O O . TYR A 1 106 ? 5.871 15.259 -6.887 1.00 75.50 106 TYR A O 1
ATOM 806 N N . GLU A 1 107 ? 5.121 13.526 -5.677 1.00 76.19 107 GLU A N 1
ATOM 807 C CA . GLU A 1 107 ? 3.710 13.772 -5.946 1.00 76.19 107 GLU A CA 1
ATOM 808 C C . GLU A 1 107 ? 3.309 15.136 -5.379 1.00 76.19 107 GLU A C 1
ATOM 810 O O . GLU A 1 107 ? 3.416 15.388 -4.177 1.00 76.19 107 GLU A O 1
ATOM 815 N N . THR A 1 108 ? 2.809 16.018 -6.242 1.00 77.44 108 THR A N 1
ATOM 816 C CA . THR A 1 108 ? 2.099 17.216 -5.791 1.00 77.44 108 THR A CA 1
ATOM 817 C C . THR A 1 108 ? 0.607 16.924 -5.809 1.00 77.44 108 THR A C 1
ATOM 819 O O . THR A 1 108 ? 0.108 16.244 -6.705 1.00 77.44 108 THR A O 1
ATOM 822 N N . PHE A 1 109 ? -0.139 17.464 -4.843 1.00 70.25 109 PHE A N 1
ATOM 823 C CA . PHE A 1 109 ? -1.590 17.250 -4.758 1.00 70.25 109 PHE A CA 1
ATOM 824 C C . PHE A 1 109 ? -2.338 17.642 -6.051 1.00 70.25 109 PHE A C 1
ATOM 826 O O . PHE A 1 109 ? -3.368 17.054 -6.391 1.00 70.25 109 PHE A O 1
ATOM 833 N N . TRP A 1 110 ? -1.818 18.640 -6.771 1.00 76.31 110 TRP A N 1
ATOM 834 C CA . TRP A 1 110 ? -2.407 19.158 -8.005 1.00 76.31 110 TRP A CA 1
ATOM 835 C C . TRP A 1 110 ? -2.100 18.296 -9.232 1.00 76.31 110 TRP A C 1
ATOM 837 O O . TRP A 1 110 ? -2.917 18.240 -10.151 1.00 76.31 110 TRP A O 1
ATOM 847 N N . ASP A 1 111 ? -0.969 17.591 -9.252 1.00 80.12 111 ASP A N 1
ATOM 848 C CA . ASP A 1 111 ? -0.625 16.693 -10.349 1.00 80.12 111 ASP A CA 1
ATOM 849 C C . ASP A 1 111 ? -1.215 15.308 -10.101 1.00 80.12 111 ASP A C 1
ATOM 851 O O . ASP A 1 111 ? -0.545 14.456 -9.555 1.00 80.12 111 ASP A O 1
ATOM 855 N N . ARG A 1 112 ? -2.449 15.028 -10.526 1.00 82.50 112 ARG A N 1
ATOM 856 C CA . ARG A 1 112 ? -3.056 13.690 -10.342 1.00 82.50 112 ARG A CA 1
ATOM 857 C C . ARG A 1 112 ? -2.598 12.638 -11.356 1.00 82.50 112 ARG A C 1
ATOM 859 O O . ARG A 1 112 ? -3.099 11.514 -11.324 1.00 82.50 112 ARG A O 1
ATOM 866 N N . ARG A 1 113 ? -1.689 12.967 -12.283 1.00 87.81 113 ARG A N 1
ATOM 867 C CA . ARG A 1 113 ? -1.294 12.041 -13.362 1.00 87.81 113 ARG A CA 1
ATOM 868 C C . ARG A 1 113 ? -0.657 10.767 -12.818 1.00 87.81 113 ARG A C 1
ATOM 870 O O . ARG A 1 113 ? -0.902 9.703 -13.378 1.00 87.81 113 ARG A O 1
ATOM 877 N N . HIS A 1 114 ? 0.096 10.863 -11.725 1.00 86.69 114 HIS A N 1
ATOM 878 C CA . HIS A 1 114 ? 0.714 9.710 -11.067 1.00 86.69 114 HIS A CA 1
ATOM 879 C C . HIS A 1 114 ? -0.332 8.688 -10.586 1.00 86.69 114 HIS A C 1
ATOM 881 O O . HIS A 1 114 ? -0.160 7.492 -10.800 1.00 86.69 114 HIS A O 1
ATOM 887 N N . LEU A 1 115 ? -1.482 9.135 -10.056 1.00 89.06 115 LEU A N 1
ATOM 888 C CA . LEU A 1 115 ? -2.566 8.233 -9.639 1.00 89.06 115 LEU A CA 1
ATOM 889 C C . LEU A 1 115 ? -3.211 7.509 -10.806 1.00 89.06 115 LEU A C 1
ATOM 891 O O . LEU A 1 115 ? -3.485 6.316 -10.713 1.00 89.06 115 LEU A O 1
ATOM 895 N N . PHE A 1 116 ? -3.469 8.224 -11.900 1.00 89.62 116 PHE A N 1
ATOM 896 C CA . PHE A 1 116 ? -4.036 7.598 -13.089 1.00 89.62 116 PHE A CA 1
ATOM 897 C C . PHE A 1 116 ? -3.051 6.609 -13.709 1.00 89.62 116 PHE A C 1
ATOM 899 O O . PHE A 1 116 ? -3.467 5.524 -14.095 1.00 89.62 116 PHE A O 1
ATOM 906 N N . ARG A 1 117 ? -1.753 6.935 -13.743 1.00 90.44 117 ARG A N 1
ATOM 907 C CA . ARG A 1 117 ? -0.703 6.008 -14.189 1.00 90.44 117 ARG A CA 1
ATOM 908 C C . ARG A 1 117 ? -0.627 4.766 -13.310 1.00 90.44 117 ARG A C 1
ATOM 910 O O . ARG A 1 117 ? -0.595 3.668 -13.851 1.00 90.44 117 ARG A O 1
ATOM 917 N N . ALA A 1 118 ? -0.662 4.928 -11.988 1.00 91.50 118 ALA A N 1
ATOM 918 C CA . ALA A 1 118 ? -0.708 3.805 -11.057 1.00 91.50 118 ALA A CA 1
ATOM 919 C C . ALA A 1 118 ? -1.954 2.939 -11.296 1.00 91.50 118 ALA A C 1
ATOM 921 O O . ALA A 1 118 ? -1.841 1.722 -11.401 1.00 91.50 118 ALA A O 1
ATOM 922 N N . GLY A 1 119 ? -3.126 3.564 -11.456 1.00 92.00 119 GLY A N 1
ATOM 923 C CA . GLY A 1 119 ? -4.382 2.881 -11.773 1.00 92.00 119 GLY A CA 1
ATOM 924 C C . GLY A 1 119 ? -4.324 2.089 -13.077 1.00 92.00 119 GLY A C 1
ATOM 925 O O . GLY A 1 119 ? -4.657 0.909 -13.081 1.00 92.00 119 GLY A O 1
ATOM 926 N N . VAL A 1 120 ? -3.870 2.713 -14.167 1.00 91.12 120 VAL A N 1
ATOM 927 C CA . VAL A 1 120 ? -3.711 2.055 -15.474 1.00 91.12 120 VAL A CA 1
ATOM 928 C C . VAL A 1 120 ? -2.706 0.909 -15.384 1.00 91.12 120 VAL A C 1
ATOM 930 O O . VAL A 1 120 ? -3.045 -0.205 -15.759 1.00 91.12 120 VAL A O 1
ATOM 933 N N . GLY A 1 121 ? -1.526 1.138 -14.799 1.00 90.88 121 GLY A N 1
ATOM 934 C CA . GLY A 1 121 ? -0.513 0.094 -14.632 1.00 90.88 121 GLY A CA 1
ATOM 935 C C . GLY A 1 121 ? -1.006 -1.081 -13.786 1.00 90.88 121 GLY A C 1
ATOM 936 O O . GLY A 1 121 ? -0.719 -2.234 -14.101 1.00 90.88 121 GLY A O 1
ATOM 937 N N . PHE A 1 122 ? -1.808 -0.813 -12.753 1.00 92.19 122 PHE A N 1
ATOM 938 C CA . PHE A 1 122 ? -2.468 -1.860 -11.979 1.00 92.19 122 PHE A CA 1
ATOM 939 C C . PHE A 1 122 ? -3.482 -2.638 -12.823 1.00 92.19 122 PHE A C 1
ATOM 941 O O . PHE A 1 122 ? -3.459 -3.865 -12.807 1.00 92.19 122 PHE A O 1
ATOM 948 N N . PHE A 1 123 ? -4.348 -1.965 -13.586 1.00 90.06 123 PHE A N 1
ATOM 949 C CA . PHE A 1 123 ? -5.293 -2.654 -14.467 1.00 90.06 123 PHE A CA 1
ATOM 950 C C . PHE A 1 123 ? -4.575 -3.515 -15.504 1.00 90.06 123 PHE A C 1
ATOM 952 O O . PHE A 1 123 ? -4.889 -4.696 -15.612 1.00 90.06 123 PHE A O 1
ATOM 959 N N . ASP A 1 124 ? -3.572 -2.972 -16.189 1.00 89.81 124 ASP A N 1
ATOM 960 C CA . ASP A 1 124 ? -2.784 -3.699 -17.186 1.00 89.81 124 ASP A CA 1
ATOM 961 C C . ASP A 1 124 ? -2.110 -4.935 -16.578 1.00 89.81 124 ASP A C 1
ATOM 963 O O . ASP A 1 124 ? -2.102 -6.013 -17.178 1.00 89.81 124 ASP A O 1
ATOM 967 N N . ALA A 1 125 ? -1.600 -4.815 -15.349 1.00 87.81 125 ALA A N 1
ATOM 968 C CA . ALA A 1 125 ? -1.039 -5.939 -14.612 1.00 87.81 125 ALA A CA 1
ATOM 969 C C . ALA A 1 125 ? -2.092 -7.003 -14.249 1.00 87.81 125 ALA A C 1
ATOM 971 O O . ALA A 1 125 ? -1.762 -8.186 -14.176 1.00 87.81 125 ALA A O 1
ATOM 972 N N . MET A 1 126 ? -3.349 -6.604 -14.047 1.00 87.62 126 MET A N 1
ATOM 973 C CA . MET A 1 126 ? -4.437 -7.471 -13.590 1.00 87.62 126 MET A CA 1
ATOM 974 C C . MET A 1 126 ? -5.272 -8.095 -14.717 1.00 87.62 126 MET A C 1
ATOM 976 O O . MET A 1 126 ? -5.901 -9.127 -14.490 1.00 87.62 126 MET A O 1
ATOM 980 N N . VAL A 1 127 ? -5.264 -7.532 -15.932 1.00 82.69 127 VAL A N 1
ATOM 981 C CA . VAL A 1 127 ? -6.084 -7.982 -17.082 1.00 82.69 127 VAL A CA 1
ATOM 982 C C . VAL A 1 127 ? -5.933 -9.482 -17.381 1.00 82.69 127 VAL A C 1
ATOM 984 O O . VAL A 1 127 ? -6.899 -10.133 -17.772 1.00 82.69 127 VAL A O 1
ATOM 987 N N . GLY A 1 128 ? -4.749 -10.060 -17.154 1.00 76.00 128 GLY A N 1
ATOM 988 C CA . GLY A 1 128 ? -4.480 -11.489 -17.372 1.00 76.00 128 GLY A CA 1
ATOM 989 C C . GLY A 1 128 ? -5.012 -12.438 -16.288 1.00 76.00 128 GLY A C 1
ATOM 990 O O . GLY A 1 128 ? -4.900 -13.653 -16.439 1.00 76.00 128 GLY A O 1
ATOM 991 N N . PHE A 1 129 ? -5.579 -11.911 -15.201 1.00 82.94 129 PHE A N 1
ATOM 992 C CA . PHE A 1 129 ? -6.008 -12.668 -14.022 1.00 82.94 129 PHE A CA 1
ATOM 993 C C . PHE A 1 129 ? -7.509 -12.498 -13.772 1.00 82.94 129 PHE A C 1
ATOM 995 O O . PHE A 1 129 ? -7.910 -12.185 -12.658 1.00 82.94 129 PHE A O 1
ATOM 1002 N N . GLY A 1 130 ? -8.341 -12.696 -14.802 1.00 65.19 130 GLY A N 1
ATOM 1003 C CA . GLY A 1 130 ? -9.790 -12.415 -14.791 1.00 65.19 130 GLY A CA 1
ATOM 1004 C C . GLY A 1 130 ? -10.630 -13.086 -13.688 1.00 65.19 130 GLY A C 1
ATOM 1005 O O . GLY A 1 130 ? -11.798 -12.731 -13.510 1.00 65.19 130 GLY A O 1
ATOM 1006 N N . ASP A 1 131 ? -10.050 -14.015 -12.927 1.00 71.31 131 ASP A N 1
ATOM 1007 C CA . ASP A 1 131 ? -10.656 -14.584 -11.721 1.00 71.31 131 ASP A CA 1
ATOM 1008 C C . ASP A 1 131 ? -10.553 -13.657 -10.502 1.00 71.31 131 ASP A C 1
ATOM 1010 O O . ASP A 1 131 ? -11.421 -13.706 -9.635 1.00 71.31 131 ASP A O 1
ATOM 1014 N N . ALA A 1 132 ? -9.544 -12.785 -10.443 1.00 76.62 132 ALA A N 1
ATOM 1015 C CA . ALA A 1 132 ? -9.411 -11.796 -9.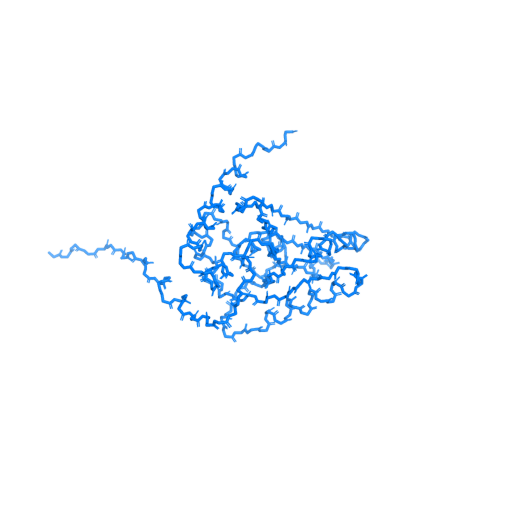384 1.00 76.62 132 ALA A CA 1
ATOM 1016 C C . ALA A 1 132 ? -10.432 -10.676 -9.581 1.00 76.62 132 ALA A C 1
ATOM 1018 O O . ALA A 1 132 ? -10.350 -9.875 -10.516 1.00 76.62 132 ALA A O 1
ATOM 1019 N N . ARG A 1 133 ? -11.407 -10.613 -8.676 1.00 79.81 133 ARG A N 1
ATOM 1020 C CA . ARG A 1 133 ? -12.513 -9.657 -8.735 1.00 79.81 133 ARG A CA 1
ATOM 1021 C C . ARG A 1 133 ? -12.425 -8.714 -7.545 1.00 79.81 133 ARG A C 1
ATOM 1023 O O . ARG A 1 133 ? -13.080 -8.977 -6.532 1.00 79.81 133 ARG A O 1
ATOM 1030 N N . PRO A 1 134 ? -11.625 -7.630 -7.621 1.00 81.75 134 PRO A N 1
ATOM 1031 C CA . PRO A 1 134 ? -11.622 -6.638 -6.559 1.00 81.75 134 PRO A CA 1
ATOM 1032 C C . PRO A 1 134 ? -13.048 -6.118 -6.354 1.00 81.75 134 PRO A C 1
ATOM 1034 O O . PRO A 1 134 ? -13.770 -5.810 -7.303 1.00 81.75 134 PRO A O 1
ATOM 1037 N N . SER A 1 135 ? -13.465 -6.052 -5.094 1.00 84.19 135 SER A N 1
ATOM 1038 C CA . SER A 1 135 ? -14.805 -5.614 -4.696 1.00 84.19 135 SER A CA 1
ATOM 1039 C C . SER A 1 135 ? -15.022 -4.115 -4.908 1.00 84.19 135 SER A C 1
ATOM 1041 O O . SER A 1 135 ? -16.173 -3.675 -4.964 1.00 84.19 135 SER A O 1
ATOM 1043 N N . ASP A 1 136 ? -13.934 -3.342 -4.928 1.00 89.38 136 ASP A N 1
ATOM 1044 C CA . ASP A 1 136 ? -13.873 -1.917 -5.258 1.00 89.38 136 ASP A CA 1
ATOM 1045 C C . ASP A 1 136 ? -12.405 -1.525 -5.526 1.00 89.38 136 ASP A C 1
ATOM 1047 O O . ASP A 1 136 ? -11.491 -2.205 -5.049 1.00 89.38 136 ASP A O 1
ATOM 1051 N N . LEU A 1 137 ? -12.178 -0.418 -6.235 1.00 90.94 137 LEU A N 1
ATOM 1052 C CA . LEU A 1 137 ? -10.853 0.177 -6.437 1.00 90.94 137 LEU A CA 1
ATOM 1053 C C . LEU A 1 137 ? -10.882 1.653 -6.033 1.00 90.94 137 LEU A C 1
ATOM 1055 O O . LEU A 1 137 ? -11.591 2.468 -6.623 1.00 90.94 137 LEU A O 1
ATOM 1059 N N . VAL A 1 138 ? -10.059 2.013 -5.051 1.00 93.50 138 VAL A N 1
ATOM 1060 C CA . VAL A 1 138 ? -9.921 3.377 -4.542 1.00 93.50 138 VAL A CA 1
ATOM 1061 C C . VAL A 1 138 ? -8.513 3.880 -4.814 1.00 93.50 138 VAL A C 1
ATOM 1063 O O . VAL A 1 138 ? -7.554 3.373 -4.246 1.00 93.50 138 VAL A O 1
ATOM 1066 N N . LEU A 1 139 ? -8.393 4.921 -5.636 1.00 93.00 139 LEU A N 1
ATOM 1067 C CA . LEU A 1 139 ? -7.126 5.621 -5.841 1.00 93.00 139 LEU A CA 1
ATOM 1068 C C . LEU A 1 139 ? -6.913 6.645 -4.723 1.00 93.00 139 LEU A C 1
ATOM 1070 O O . LEU A 1 139 ? -7.780 7.492 -4.482 1.00 93.00 139 LEU A O 1
ATOM 1074 N N . VAL A 1 140 ? -5.761 6.589 -4.062 1.00 91.00 140 VAL A N 1
ATOM 1075 C CA . VAL A 1 140 ? -5.389 7.513 -2.986 1.00 91.00 140 VAL A CA 1
ATOM 1076 C C . VAL A 1 140 ? -4.116 8.240 -3.376 1.00 91.00 140 VAL A C 1
ATOM 1078 O O . VAL A 1 140 ? -3.054 7.634 -3.474 1.00 91.00 140 VAL A O 1
ATOM 1081 N N . GLY A 1 141 ? -4.234 9.553 -3.576 1.00 84.31 141 GLY A N 1
ATOM 1082 C CA . GLY A 1 141 ? -3.083 10.441 -3.714 1.00 84.31 141 GLY A CA 1
ATOM 1083 C C . GLY A 1 141 ? -2.902 11.290 -2.488 1.00 84.31 141 GLY A C 1
ATOM 1084 O O . GLY A 1 141 ? -3.869 11.773 -1.897 1.00 84.31 141 GLY A O 1
ATOM 1085 N N . THR A 1 142 ? -1.646 11.458 -2.112 1.00 82.88 142 THR A N 1
ATOM 1086 C CA . THR A 1 142 ? -1.238 12.272 -0.978 1.00 82.88 142 THR A CA 1
ATOM 1087 C C . THR A 1 142 ? 0.052 12.971 -1.382 1.00 82.88 142 THR A C 1
ATOM 1089 O O . THR A 1 142 ? 0.951 12.293 -1.868 1.00 82.88 142 THR A O 1
ATOM 1092 N N . PRO A 1 143 ? 0.161 14.304 -1.224 1.00 87.19 143 PRO A N 1
ATOM 1093 C CA . PRO A 1 143 ? 1.406 14.988 -1.542 1.00 87.19 143 PRO A CA 1
ATOM 1094 C C . PRO A 1 143 ? 2.577 14.374 -0.765 1.00 87.19 143 PRO A C 1
ATOM 1096 O O . PRO A 1 143 ? 2.414 13.972 0.390 1.00 87.19 143 PRO A O 1
ATOM 1099 N N . GLU A 1 144 ? 3.745 14.305 -1.398 1.00 87.19 144 GLU A N 1
ATOM 1100 C CA . GLU A 1 144 ? 4.922 13.609 -0.862 1.00 87.19 144 GLU A CA 1
ATOM 1101 C C . GLU A 1 144 ? 5.301 14.112 0.542 1.00 87.19 144 GLU A C 1
ATOM 1103 O O . GLU A 1 144 ? 5.617 13.321 1.429 1.00 87.19 144 GLU A O 1
ATOM 1108 N N . GLU A 1 145 ? 5.180 15.416 0.802 1.00 87.69 145 GLU A N 1
ATOM 1109 C CA . GLU A 1 145 ? 5.437 16.005 2.119 1.00 87.69 145 GLU A CA 1
ATOM 1110 C C . GLU A 1 145 ? 4.489 15.468 3.199 1.00 87.69 145 GLU A C 1
ATOM 1112 O O . GLU A 1 145 ? 4.917 15.218 4.326 1.00 87.69 145 GLU A O 1
ATOM 1117 N N . ALA A 1 146 ? 3.217 15.242 2.862 1.00 89.06 146 ALA A N 1
ATOM 1118 C CA . ALA A 1 146 ? 2.255 14.659 3.791 1.00 89.06 146 ALA A CA 1
ATOM 1119 C C . ALA A 1 146 ? 2.521 13.161 4.014 1.00 89.06 146 ALA A C 1
ATOM 1121 O O . ALA A 1 146 ? 2.322 12.671 5.124 1.00 89.06 146 ALA A O 1
ATOM 1122 N N . MET A 1 147 ? 3.026 12.441 3.005 1.00 90.06 147 MET A N 1
ATOM 1123 C CA . MET A 1 147 ? 3.475 11.050 3.163 1.00 90.06 147 MET A CA 1
ATOM 1124 C C . MET A 1 147 ? 4.692 10.951 4.089 1.00 90.06 147 MET A C 1
ATOM 1126 O O . MET A 1 147 ? 4.732 10.082 4.958 1.00 90.06 147 MET A O 1
ATOM 1130 N N . ILE A 1 148 ? 5.653 11.868 3.954 1.00 91.06 148 ILE A N 1
ATOM 1131 C CA . ILE A 1 148 ? 6.813 11.984 4.849 1.00 91.06 148 ILE A CA 1
ATOM 1132 C C . ILE A 1 148 ? 6.363 12.293 6.281 1.00 91.06 148 ILE A C 1
ATOM 1134 O O . ILE A 1 148 ? 6.838 11.667 7.229 1.00 91.06 148 ILE A O 1
ATOM 1138 N N . GLU A 1 149 ? 5.432 13.233 6.453 1.00 91.88 149 GLU A N 1
ATOM 1139 C CA . GLU A 1 149 ? 4.912 13.579 7.776 1.00 91.88 149 GLU A CA 1
ATOM 1140 C C . GLU A 1 149 ? 4.169 12.395 8.413 1.00 91.88 149 GLU A C 1
ATOM 1142 O O . GLU A 1 149 ? 4.408 12.072 9.578 1.00 91.88 149 GLU A O 1
ATOM 1147 N N . LEU A 1 150 ? 3.331 11.686 7.646 1.00 92.31 150 LEU A N 1
ATOM 1148 C CA . LEU A 1 150 ? 2.687 10.449 8.093 1.00 92.31 150 LEU A CA 1
ATOM 1149 C C . LEU A 1 150 ? 3.721 9.389 8.488 1.00 92.31 150 LEU A C 1
ATOM 1151 O O . LEU A 1 150 ? 3.574 8.769 9.542 1.00 92.31 150 LEU A O 1
ATOM 1155 N N . ALA A 1 151 ? 4.782 9.212 7.698 1.00 94.31 151 ALA A N 1
ATOM 1156 C CA . ALA A 1 151 ? 5.848 8.268 8.016 1.00 94.31 151 ALA A CA 1
ATOM 1157 C C . ALA A 1 151 ? 6.499 8.602 9.359 1.00 94.31 151 ALA A C 1
ATOM 1159 O O . ALA A 1 151 ? 6.568 7.742 10.235 1.00 94.31 151 ALA A O 1
ATOM 1160 N N . SER A 1 152 ? 6.859 9.869 9.567 1.00 95.19 152 SER A N 1
ATOM 1161 C CA . SER A 1 152 ? 7.425 10.348 10.830 1.00 95.19 152 SER A CA 1
ATOM 1162 C C . SER A 1 152 ? 6.485 10.104 12.017 1.00 95.19 152 SER A C 1
ATOM 1164 O O . SER A 1 152 ? 6.892 9.535 13.031 1.00 95.19 152 SER A O 1
ATOM 1166 N N . VAL A 1 153 ? 5.200 10.451 11.882 1.00 95.25 153 VAL A N 1
ATOM 1167 C CA . VAL A 1 153 ? 4.197 10.286 12.948 1.00 95.25 153 VAL A CA 1
ATOM 1168 C C . VAL A 1 153 ? 4.042 8.823 13.364 1.00 95.25 153 VAL A C 1
ATOM 1170 O O . VAL A 1 153 ? 3.841 8.541 14.552 1.00 95.25 153 VAL A O 1
ATOM 1173 N N . PHE A 1 154 ? 4.108 7.892 12.415 1.00 94.69 154 PHE A N 1
ATOM 1174 C CA . PHE A 1 154 ? 3.918 6.460 12.654 1.00 94.69 154 PHE A CA 1
ATOM 1175 C C . PHE A 1 154 ? 5.224 5.674 12.828 1.00 94.69 154 PHE A C 1
ATOM 1177 O O . PHE A 1 154 ? 5.160 4.461 13.002 1.00 94.69 154 PHE A O 1
ATOM 1184 N N . GLY A 1 155 ? 6.383 6.342 12.846 1.00 94.44 155 GLY A N 1
ATOM 1185 C CA . GLY A 1 155 ? 7.685 5.685 13.000 1.00 94.44 155 GLY A CA 1
ATOM 1186 C C . GLY A 1 155 ? 8.080 4.817 11.801 1.00 94.44 155 GLY A C 1
ATOM 1187 O O . GLY A 1 155 ? 8.854 3.878 11.948 1.00 94.44 155 GLY A O 1
ATOM 1188 N N . LEU A 1 156 ? 7.531 5.103 10.619 1.00 95.00 156 LEU A N 1
ATOM 1189 C CA . LEU A 1 156 ? 7.843 4.396 9.382 1.00 95.00 156 LEU A CA 1
ATOM 1190 C C . LEU A 1 156 ? 9.051 5.033 8.687 1.00 95.00 156 LEU A C 1
ATOM 1192 O O . LEU A 1 156 ? 9.328 6.224 8.832 1.00 95.00 156 LEU A O 1
ATOM 1196 N N . ARG A 1 157 ? 9.764 4.234 7.887 1.00 92.06 157 ARG A N 1
ATOM 1197 C CA . ARG A 1 157 ? 10.918 4.706 7.113 1.00 92.06 157 ARG A CA 1
ATOM 1198 C C . ARG A 1 157 ? 10.498 5.789 6.118 1.00 92.06 157 ARG A C 1
ATOM 1200 O O . ARG A 1 157 ? 9.605 5.571 5.305 1.00 92.06 157 ARG A O 1
ATOM 1207 N N . GLU A 1 158 ? 11.212 6.911 6.109 1.00 89.06 158 GLU A N 1
ATOM 1208 C CA . GLU A 1 158 ? 11.042 7.925 5.067 1.00 89.06 158 GLU A CA 1
ATOM 1209 C C . GLU A 1 158 ? 11.467 7.384 3.698 1.00 89.06 158 GLU A C 1
ATOM 1211 O O . GLU A 1 158 ? 12.591 6.912 3.498 1.00 89.06 158 GLU A O 1
ATOM 1216 N N . CYS A 1 159 ? 10.564 7.495 2.731 1.00 84.25 159 CYS A N 1
ATOM 1217 C CA . CYS A 1 159 ? 10.723 6.939 1.397 1.00 84.25 159 CYS A CA 1
ATOM 1218 C C . CYS A 1 159 ? 10.743 8.043 0.345 1.00 84.25 159 CYS A C 1
ATOM 1220 O O . CYS A 1 159 ? 9.759 8.267 -0.344 1.00 84.25 159 CYS A O 1
ATOM 1222 N N . ARG A 1 160 ? 11.892 8.718 0.238 1.00 82.31 160 ARG A N 1
ATOM 1223 C CA . ARG A 1 160 ? 12.150 9.786 -0.743 1.00 82.31 160 ARG A CA 1
ATOM 1224 C C . ARG A 1 160 ? 12.778 9.230 -2.019 1.00 82.31 160 ARG A C 1
ATOM 1226 O O . ARG A 1 160 ? 13.433 8.198 -1.956 1.00 82.31 160 ARG A O 1
ATOM 1233 N N . GLY A 1 161 ? 12.723 9.984 -3.114 1.00 79.00 161 GLY A N 1
ATOM 1234 C CA . GLY A 1 161 ? 13.514 9.736 -4.326 1.00 79.00 161 GLY A CA 1
ATOM 1235 C C . GLY A 1 161 ? 12.754 9.010 -5.435 1.00 79.00 161 GLY A C 1
ATOM 1236 O O . GLY A 1 161 ? 11.964 8.108 -5.180 1.00 79.00 161 GLY A O 1
ATOM 1237 N N . SER A 1 162 ? 12.998 9.438 -6.672 1.00 81.38 162 SER A N 1
ATOM 1238 C CA . SER A 1 162 ? 12.250 9.033 -7.867 1.00 81.38 162 SER A CA 1
ATOM 1239 C C . SER A 1 162 ? 12.881 7.877 -8.645 1.00 81.38 162 SER A C 1
ATOM 1241 O O . SER A 1 162 ? 12.339 7.476 -9.670 1.00 81.38 162 SER A O 1
ATOM 1243 N N . ASP A 1 163 ? 14.020 7.336 -8.199 1.00 89.75 163 ASP A N 1
ATOM 1244 C CA . ASP A 1 163 ? 14.631 6.194 -8.874 1.00 89.75 163 ASP A CA 1
ATOM 1245 C C . ASP A 1 163 ? 13.825 4.908 -8.627 1.00 89.75 163 ASP A C 1
ATOM 1247 O O . ASP A 1 163 ? 13.384 4.627 -7.510 1.00 89.75 163 ASP A O 1
ATOM 1251 N N . ILE A 1 164 ? 13.655 4.106 -9.679 1.00 90.81 164 ILE A N 1
ATOM 1252 C CA . ILE A 1 164 ? 12.806 2.902 -9.680 1.00 90.81 164 ILE A CA 1
ATOM 1253 C C . ILE A 1 164 ? 13.218 1.913 -8.584 1.00 90.81 164 ILE A C 1
ATOM 1255 O O . ILE A 1 164 ? 12.365 1.315 -7.931 1.00 90.81 164 ILE A O 1
ATOM 1259 N N . LEU A 1 165 ? 14.522 1.749 -8.337 1.00 91.19 165 LEU A N 1
ATOM 1260 C CA . LEU A 1 165 ? 15.018 0.842 -7.298 1.00 91.19 165 LEU A CA 1
ATOM 1261 C C . LEU A 1 165 ? 14.609 1.307 -5.904 1.00 91.19 165 LEU A C 1
ATOM 1263 O O . LEU A 1 165 ? 14.261 0.494 -5.045 1.00 91.19 165 LEU A O 1
ATOM 1267 N N . ARG A 1 166 ? 14.651 2.612 -5.649 1.00 91.12 166 ARG A N 1
ATOM 1268 C CA . ARG A 1 166 ? 14.200 3.188 -4.387 1.00 91.12 166 ARG A CA 1
ATOM 1269 C C . ARG A 1 166 ? 12.691 3.120 -4.240 1.00 91.12 166 ARG A C 1
ATOM 1271 O O . ARG A 1 166 ? 12.254 2.703 -3.171 1.00 91.12 166 ARG A O 1
ATOM 1278 N N . GLN A 1 167 ? 11.923 3.396 -5.293 1.00 92.12 167 GLN A N 1
ATOM 1279 C CA . GLN A 1 167 ? 10.474 3.168 -5.306 1.00 92.12 167 GLN A CA 1
ATOM 1280 C C . GLN A 1 167 ? 10.144 1.709 -4.968 1.00 92.12 167 GLN A C 1
ATOM 1282 O O . GLN A 1 167 ? 9.367 1.448 -4.052 1.00 92.12 167 GLN A O 1
ATOM 1287 N N . ALA A 1 168 ? 10.811 0.753 -5.622 1.00 93.69 168 ALA A N 1
ATOM 1288 C CA . ALA A 1 168 ? 10.627 -0.675 -5.381 1.00 93.69 168 ALA A CA 1
ATOM 1289 C C . ALA A 1 168 ? 10.972 -1.067 -3.939 1.00 93.69 168 ALA A C 1
ATOM 1291 O O . ALA A 1 168 ? 10.189 -1.765 -3.300 1.00 93.69 168 ALA A O 1
ATOM 1292 N N . ARG A 1 169 ? 12.094 -0.585 -3.384 1.00 92.94 169 ARG A N 1
ATOM 1293 C CA . ARG A 1 169 ? 12.464 -0.812 -1.971 1.00 92.94 169 ARG A CA 1
ATOM 1294 C C . ARG A 1 169 ? 11.466 -0.206 -0.990 1.00 92.94 169 ARG A C 1
ATOM 1296 O O . ARG A 1 169 ? 11.374 -0.677 0.140 1.00 92.94 169 ARG A O 1
ATOM 1303 N N . CYS A 1 170 ? 10.768 0.847 -1.396 1.00 93.62 170 CYS A N 1
ATOM 1304 C CA . CYS A 1 170 ? 9.823 1.591 -0.575 1.00 93.62 170 CYS A CA 1
ATOM 1305 C C . CYS A 1 170 ? 8.362 1.186 -0.760 1.00 93.62 170 CYS A C 1
ATOM 1307 O O . CYS A 1 170 ? 7.525 1.685 -0.012 1.00 93.62 170 CYS A O 1
ATOM 1309 N N . ALA A 1 171 ? 8.053 0.293 -1.700 1.00 95.25 171 ALA A N 1
ATOM 1310 C CA . ALA A 1 171 ? 6.681 -0.043 -2.060 1.00 95.25 171 ALA A CA 1
ATOM 1311 C C . ALA A 1 171 ? 5.853 -0.503 -0.848 1.00 95.25 171 ALA A C 1
ATOM 1313 O O . ALA A 1 171 ? 4.729 -0.045 -0.669 1.00 95.25 171 ALA A O 1
ATOM 1314 N N . GLU A 1 172 ? 6.418 -1.343 0.025 1.00 96.31 172 GLU A N 1
ATOM 1315 C CA . GLU A 1 172 ? 5.748 -1.827 1.242 1.00 96.31 172 GLU A CA 1
ATOM 1316 C C . GLU A 1 172 ? 5.381 -0.687 2.202 1.00 96.31 172 GLU A C 1
ATOM 1318 O O . GLU A 1 172 ? 4.226 -0.527 2.593 1.00 96.31 172 GLU A O 1
ATOM 1323 N N . VAL A 1 173 ? 6.362 0.153 2.540 1.00 95.56 173 VAL A N 1
ATOM 1324 C CA . VAL A 1 173 ? 6.163 1.309 3.424 1.00 95.56 173 VAL A CA 1
ATOM 1325 C C . VAL A 1 173 ? 5.155 2.273 2.798 1.00 95.56 173 VAL A C 1
ATOM 1327 O O . VAL A 1 173 ? 4.255 2.752 3.484 1.00 95.56 173 VAL A O 1
ATOM 1330 N N . ARG A 1 174 ? 5.242 2.527 1.486 1.00 94.75 174 ARG A N 1
ATOM 1331 C CA . ARG A 1 174 ? 4.266 3.372 0.787 1.00 94.75 174 ARG A CA 1
ATOM 1332 C C . ARG A 1 174 ? 2.862 2.772 0.838 1.00 94.75 174 ARG A C 1
ATOM 1334 O O . ARG A 1 174 ? 1.929 3.526 1.078 1.00 94.75 174 ARG A O 1
ATOM 1341 N N . ALA A 1 175 ? 2.690 1.456 0.709 1.00 96.94 175 ALA A N 1
ATOM 1342 C CA . ALA A 1 175 ? 1.383 0.815 0.867 1.00 96.94 175 ALA A CA 1
ATOM 1343 C C . ALA A 1 175 ? 0.794 1.027 2.276 1.00 96.94 175 ALA A C 1
ATOM 1345 O O . ALA A 1 175 ? -0.393 1.330 2.410 1.00 96.94 175 ALA A O 1
ATOM 1346 N N . GLN A 1 176 ? 1.624 0.970 3.324 1.00 97.19 176 GLN A N 1
ATOM 1347 C CA . GLN A 1 176 ? 1.197 1.299 4.691 1.00 97.19 176 GLN A CA 1
ATOM 1348 C C . GLN A 1 176 ? 0.782 2.772 4.824 1.00 97.19 176 GLN A C 1
ATOM 1350 O O . GLN A 1 176 ? -0.257 3.081 5.406 1.00 97.19 176 GLN A O 1
ATOM 1355 N N . LEU A 1 177 ? 1.550 3.695 4.242 1.00 96.00 177 LEU A N 1
ATOM 1356 C CA . LEU A 1 177 ? 1.226 5.125 4.248 1.00 96.00 177 LEU A CA 1
ATOM 1357 C C . LEU A 1 177 ? -0.059 5.440 3.467 1.00 96.00 177 LEU A C 1
ATOM 1359 O O . LEU A 1 177 ? -0.872 6.248 3.912 1.00 96.00 177 LEU A O 1
ATOM 1363 N N . VAL A 1 178 ? -0.280 4.759 2.344 1.00 95.38 178 VAL A N 1
ATOM 1364 C CA . VAL A 1 178 ? -1.505 4.844 1.538 1.00 95.38 178 VAL A CA 1
ATOM 1365 C C . VAL A 1 178 ? -2.718 4.391 2.345 1.00 95.38 178 VAL A C 1
ATOM 1367 O O . VAL A 1 178 ? -3.750 5.063 2.332 1.00 95.38 178 VAL A O 1
ATOM 1370 N N . TRP A 1 179 ? -2.590 3.299 3.104 1.00 96.88 179 TRP A N 1
ATOM 1371 C CA . TRP A 1 179 ? -3.633 2.863 4.029 1.00 96.88 179 TRP A CA 1
ATOM 1372 C C . TRP A 1 179 ? -3.913 3.909 5.116 1.00 96.88 179 TRP A C 1
ATOM 1374 O O . TRP A 1 179 ? -5.071 4.248 5.363 1.00 96.88 179 TRP A O 1
ATOM 1384 N N . LEU A 1 180 ? -2.870 4.477 5.729 1.00 96.19 180 LEU A N 1
ATOM 1385 C CA . LEU A 1 180 ? -3.017 5.522 6.747 1.00 96.19 180 LEU A CA 1
ATOM 1386 C C . LEU A 1 180 ? -3.747 6.754 6.192 1.00 96.19 180 LEU A C 1
ATOM 1388 O O . LEU A 1 180 ? -4.671 7.263 6.831 1.00 96.19 180 LEU A O 1
ATOM 1392 N N . ALA A 1 181 ? -3.384 7.199 4.987 1.00 94.44 181 ALA A N 1
ATOM 1393 C CA . ALA A 1 181 ? -4.050 8.300 4.294 1.00 94.44 181 ALA A CA 1
ATOM 1394 C C . ALA A 1 181 ? -5.517 7.970 3.956 1.00 94.44 181 ALA A C 1
ATOM 1396 O O . ALA A 1 181 ? -6.414 8.802 4.135 1.00 94.44 181 ALA A O 1
ATOM 1397 N N . TYR A 1 182 ? -5.792 6.736 3.529 1.00 94.75 182 TYR A N 1
ATOM 1398 C CA . TYR A 1 182 ? -7.150 6.255 3.287 1.00 94.75 182 TYR A CA 1
ATOM 1399 C C . TYR A 1 182 ? -8.007 6.293 4.557 1.00 94.75 182 TYR A C 1
ATOM 1401 O O . TYR A 1 182 ? -9.075 6.907 4.552 1.00 94.75 182 TYR A O 1
ATOM 1409 N N . VAL A 1 183 ? -7.526 5.722 5.665 1.00 94.62 183 VAL A N 1
ATOM 1410 C CA . VAL A 1 183 ? -8.235 5.740 6.953 1.00 94.62 183 VAL A CA 1
ATOM 1411 C C . VAL A 1 183 ? -8.450 7.175 7.426 1.00 94.62 183 VAL A C 1
ATOM 1413 O O . VAL A 1 183 ? -9.571 7.530 7.785 1.00 94.62 183 VAL A O 1
ATOM 1416 N N . ALA A 1 184 ? -7.429 8.032 7.352 1.00 92.06 184 ALA A N 1
ATOM 1417 C CA . ALA A 1 184 ? -7.539 9.434 7.755 1.00 92.06 184 ALA A CA 1
ATOM 1418 C C . ALA A 1 184 ? -8.595 10.217 6.951 1.00 92.06 184 ALA A C 1
ATOM 1420 O O . ALA A 1 184 ? -9.213 11.137 7.484 1.00 92.06 184 ALA A O 1
ATOM 1421 N N . SER A 1 185 ? -8.806 9.860 5.680 1.00 89.88 185 SER A N 1
ATOM 1422 C CA . SER A 1 185 ? -9.765 10.535 4.795 1.00 89.88 185 SER A CA 1
ATOM 1423 C C . SER A 1 185 ? -11.182 9.953 4.828 1.00 89.88 185 SER A C 1
ATOM 1425 O O . SER A 1 185 ? -12.128 10.640 4.435 1.00 89.88 185 SER A O 1
ATOM 1427 N N . ARG A 1 186 ? -11.355 8.696 5.260 1.0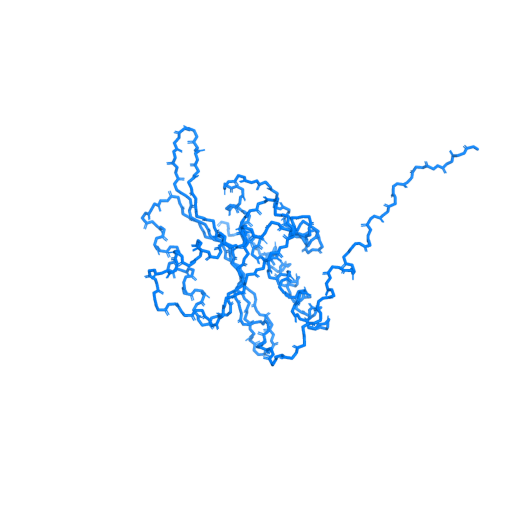0 90.69 186 ARG A N 1
ATOM 1428 C CA . ARG A 1 186 ? -12.641 7.975 5.192 1.00 90.69 186 ARG A CA 1
ATOM 1429 C C . ARG A 1 186 ? -13.252 7.637 6.547 1.00 90.69 186 ARG A C 1
ATOM 1431 O O . ARG A 1 186 ? -14.478 7.635 6.647 1.00 90.69 186 ARG A O 1
ATOM 1438 N N . ALA A 1 187 ? -12.438 7.335 7.554 1.00 89.25 187 ALA A N 1
ATOM 1439 C CA . ALA A 1 187 ? -12.914 6.879 8.854 1.00 89.25 187 ALA A CA 1
ATOM 1440 C C . ALA A 1 187 ? -13.453 8.031 9.707 1.00 89.25 187 ALA A C 1
ATOM 1442 O O . ALA A 1 187 ? -12.978 9.170 9.654 1.00 89.25 187 ALA A O 1
ATOM 1443 N N . GLY A 1 188 ? -14.421 7.722 10.573 1.00 89.88 188 GLY A N 1
ATOM 1444 C CA . GLY A 1 188 ? -14.794 8.640 11.648 1.00 89.88 188 GLY A CA 1
ATOM 1445 C C . GLY A 1 188 ? -13.633 8.826 12.634 1.00 89.88 188 GLY A C 1
ATOM 1446 O O . GLY A 1 188 ? -12.833 7.921 12.836 1.00 89.88 188 GLY A O 1
ATOM 1447 N N . LYS A 1 189 ? -13.551 9.973 13.324 1.00 91.19 189 LYS A N 1
ATOM 1448 C CA . LYS A 1 189 ? -12.422 10.291 14.230 1.00 91.19 189 LYS A CA 1
ATOM 1449 C C . LYS A 1 189 ? -12.108 9.191 15.260 1.00 91.19 189 LYS A C 1
ATOM 1451 O O . LYS A 1 189 ? -10.941 8.957 15.560 1.00 91.19 189 LYS A O 1
ATOM 1456 N N . ARG A 1 190 ? -13.141 8.561 15.833 1.00 92.25 190 ARG A N 1
ATOM 1457 C CA . ARG A 1 190 ? -12.981 7.473 16.812 1.00 92.25 190 ARG A CA 1
ATOM 1458 C C . ARG A 1 190 ? -12.424 6.213 16.149 1.00 92.25 190 ARG A C 1
ATOM 1460 O O . ARG A 1 190 ? -11.392 5.730 16.581 1.00 92.25 190 ARG A O 1
ATOM 1467 N N . GLU A 1 191 ? -13.062 5.766 15.072 1.00 91.25 191 GLU A N 1
ATOM 1468 C CA . GLU A 1 191 ? -12.640 4.606 14.278 1.00 91.25 191 GLU A CA 1
ATOM 1469 C C . GLU A 1 191 ? -11.205 4.764 13.756 1.00 91.25 191 GLU A C 1
ATOM 1471 O O . GLU A 1 191 ? -10.389 3.869 13.936 1.00 91.25 191 GLU A O 1
ATOM 1476 N N . ALA A 1 192 ? -10.859 5.934 13.207 1.00 92.88 192 ALA A N 1
ATOM 1477 C CA . ALA A 1 192 ? -9.505 6.244 12.753 1.00 92.88 192 ALA A CA 1
ATOM 1478 C C . ALA A 1 192 ? -8.480 6.087 13.881 1.00 92.88 192 ALA A C 1
ATOM 1480 O O . ALA A 1 192 ? -7.441 5.463 13.703 1.00 92.88 192 ALA A O 1
ATOM 1481 N N . ARG A 1 193 ? -8.777 6.643 15.063 1.00 94.56 193 ARG A N 1
ATOM 1482 C CA . ARG A 1 193 ? -7.895 6.550 16.231 1.00 94.56 193 ARG A CA 1
ATOM 1483 C C . ARG A 1 193 ? -7.706 5.099 16.670 1.00 94.56 193 ARG A C 1
ATOM 1485 O O . ARG A 1 193 ? -6.582 4.721 16.987 1.00 94.56 193 ARG A O 1
ATOM 1492 N N . ASP A 1 194 ? -8.783 4.323 16.696 1.00 93.88 194 ASP A N 1
ATOM 1493 C CA . ASP A 1 194 ? -8.753 2.932 17.140 1.00 93.88 194 ASP A CA 1
ATOM 1494 C C . ASP A 1 194 ? -7.968 2.064 16.121 1.00 93.88 194 ASP A C 1
ATOM 1496 O O . ASP A 1 194 ? -7.062 1.330 16.516 1.00 93.88 194 ASP A O 1
ATOM 1500 N N . LEU A 1 195 ? -8.174 2.259 14.809 1.00 95.12 195 LEU A N 1
ATOM 1501 C CA . LEU A 1 195 ? -7.385 1.617 13.742 1.00 95.12 195 LEU A CA 1
ATOM 1502 C C . LEU A 1 195 ? -5.902 2.015 13.779 1.00 95.12 195 LEU A C 1
ATOM 1504 O O . LEU A 1 195 ? -5.028 1.165 13.624 1.00 95.12 195 LEU A O 1
ATOM 1508 N N . PHE A 1 196 ? -5.591 3.291 14.012 1.00 96.31 196 PHE A N 1
ATOM 1509 C CA . PHE A 1 196 ? -4.209 3.763 14.135 1.00 96.31 196 PHE A CA 1
ATOM 1510 C C . PHE A 1 196 ? -3.503 3.206 15.369 1.00 96.31 196 PHE A C 1
ATOM 1512 O O . PHE A 1 196 ? -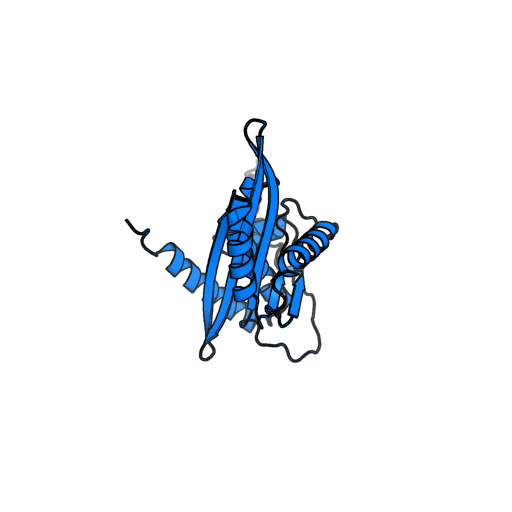2.304 2.934 15.309 1.00 96.31 196 PHE A O 1
ATOM 1519 N N . ALA A 1 197 ? -4.220 3.035 16.481 1.00 96.31 197 ALA A N 1
ATOM 1520 C CA . ALA A 1 197 ? -3.677 2.388 17.669 1.00 96.31 197 ALA A CA 1
ATOM 1521 C C . ALA A 1 197 ? -3.371 0.909 17.395 1.00 96.31 197 ALA A C 1
ATOM 1523 O O . ALA A 1 197 ? -2.266 0.458 17.695 1.00 96.31 197 ALA A O 1
ATOM 1524 N N . ALA A 1 198 ? -4.300 0.189 16.759 1.00 96.50 198 ALA A N 1
ATOM 1525 C CA . ALA A 1 198 ? -4.103 -1.209 16.388 1.00 96.50 198 ALA A CA 1
ATOM 1526 C C . ALA A 1 198 ? -2.938 -1.389 15.401 1.00 96.50 198 ALA A C 1
ATOM 1528 O O . ALA A 1 198 ? -2.086 -2.248 15.610 1.00 96.50 198 ALA A O 1
ATOM 1529 N N . PHE A 1 199 ? -2.832 -0.520 14.392 1.00 97.12 199 PHE A N 1
ATOM 1530 C CA . PHE A 1 199 ? -1.709 -0.519 13.454 1.00 97.12 199 PHE A CA 1
ATOM 1531 C C . PHE A 1 199 ? -0.365 -0.314 14.162 1.00 97.12 199 PHE A C 1
ATOM 1533 O O . PHE A 1 199 ? 0.586 -1.037 13.886 1.00 97.12 199 PHE A O 1
ATOM 1540 N N . ARG A 1 200 ? -0.269 0.636 15.104 1.00 97.56 200 ARG A N 1
ATOM 1541 C CA . ARG A 1 200 ? 0.968 0.852 15.879 1.00 97.56 200 ARG A CA 1
ATOM 1542 C C . ARG A 1 200 ? 1.331 -0.358 16.729 1.00 97.56 200 ARG A C 1
ATOM 1544 O O . ARG A 1 200 ? 2.505 -0.703 16.799 1.00 97.56 200 ARG A O 1
ATOM 1551 N N . ALA A 1 201 ? 0.340 -0.981 17.366 1.00 96.94 201 ALA A N 1
ATOM 1552 C CA . ALA A 1 201 ? 0.556 -2.183 18.161 1.00 96.94 201 ALA A CA 1
ATOM 1553 C C . ALA A 1 201 ? 1.074 -3.331 17.284 1.00 96.94 201 ALA A C 1
ATOM 1555 O O . ALA A 1 201 ? 2.100 -3.925 17.602 1.00 96.94 201 ALA A O 1
ATOM 1556 N N . TRP A 1 202 ? 0.424 -3.580 16.144 1.00 97.00 202 TRP A N 1
ATOM 1557 C CA . TRP A 1 202 ? 0.887 -4.560 15.166 1.00 97.00 202 TRP A CA 1
ATOM 1558 C C . TRP A 1 202 ? 2.300 -4.248 14.665 1.00 97.00 202 TRP A C 1
ATOM 1560 O O . TRP A 1 202 ? 3.162 -5.119 14.701 1.00 97.00 202 TRP A O 1
ATOM 1570 N N . LYS A 1 203 ? 2.575 -3.003 14.263 1.00 96.19 203 LYS A N 1
ATOM 1571 C CA . LYS A 1 203 ? 3.883 -2.615 13.726 1.00 96.19 203 LYS A CA 1
ATOM 1572 C C . LYS A 1 203 ? 5.002 -2.788 14.755 1.00 96.19 203 LYS A C 1
ATOM 1574 O O . LYS A 1 203 ? 6.054 -3.310 14.413 1.00 96.19 203 LYS A O 1
ATOM 1579 N N . ALA A 1 204 ? 4.751 -2.436 16.017 1.00 95.38 204 ALA A N 1
ATOM 1580 C CA . ALA A 1 204 ? 5.699 -2.670 17.104 1.00 95.38 204 ALA A CA 1
ATOM 1581 C C . ALA A 1 204 ? 5.989 -4.166 17.317 1.00 95.38 204 ALA A C 1
ATOM 1583 O O . ALA A 1 204 ? 7.125 -4.530 17.608 1.00 95.38 204 ALA A O 1
ATOM 1584 N N . LEU A 1 205 ? 4.983 -5.034 17.149 1.00 94.69 205 LEU A N 1
ATOM 1585 C CA . LEU A 1 205 ? 5.176 -6.483 17.196 1.00 94.69 205 LEU A CA 1
ATOM 1586 C C . LEU A 1 205 ? 5.972 -6.991 15.991 1.00 94.69 205 LEU A C 1
ATOM 1588 O O . LEU A 1 205 ? 6.875 -7.797 16.187 1.00 94.69 205 LEU A O 1
ATOM 1592 N N . GLU A 1 206 ? 5.677 -6.523 14.774 1.00 93.31 206 GLU A N 1
ATOM 1593 C CA . GLU A 1 206 ? 6.450 -6.869 13.570 1.00 93.31 206 GLU A CA 1
ATOM 1594 C C . GLU A 1 206 ? 7.917 -6.453 13.695 1.00 93.31 206 GLU A C 1
ATOM 1596 O O . GLU A 1 206 ? 8.801 -7.251 13.406 1.00 93.31 206 GLU A O 1
ATOM 1601 N N . ASP A 1 207 ? 8.184 -5.238 14.177 1.00 90.69 207 ASP A N 1
ATOM 1602 C CA . ASP A 1 207 ? 9.546 -4.722 14.350 1.00 90.69 207 ASP A CA 1
ATOM 1603 C C . ASP A 1 207 ? 10.314 -5.458 15.461 1.00 90.69 207 ASP A C 1
ATOM 1605 O O . ASP A 1 207 ? 11.544 -5.503 15.444 1.00 90.69 207 ASP A O 1
ATOM 1609 N N . ALA A 1 208 ? 9.598 -6.060 16.415 1.00 92.75 208 ALA A N 1
ATOM 1610 C CA . ALA A 1 208 ? 10.170 -6.907 17.456 1.00 92.75 208 ALA A CA 1
ATOM 1611 C C . ALA A 1 208 ? 10.345 -8.374 17.024 1.00 92.75 208 ALA A C 1
ATOM 1613 O O . ALA A 1 208 ? 10.915 -9.160 17.789 1.00 92.75 208 ALA A O 1
ATOM 1614 N N . ARG A 1 209 ? 9.859 -8.778 15.836 1.00 88.12 209 ARG A N 1
ATOM 1615 C CA . ARG A 1 209 ? 10.027 -10.160 15.370 1.00 88.12 209 ARG A CA 1
ATOM 1616 C C . ARG A 1 209 ? 11.515 -10.456 15.162 1.00 88.12 209 ARG A C 1
ATOM 1618 O O . ARG A 1 209 ? 12.210 -9.677 14.509 1.00 88.12 209 ARG A O 1
ATOM 1625 N N . PRO A 1 210 ? 12.014 -11.592 15.675 1.00 80.44 210 PRO A N 1
ATOM 1626 C CA . PRO A 1 210 ? 13.387 -11.989 15.431 1.00 80.44 210 PRO A CA 1
ATOM 1627 C C . PRO A 1 210 ? 13.595 -12.228 13.936 1.00 80.44 210 PRO A C 1
ATOM 1629 O O . PRO A 1 210 ? 12.788 -12.896 13.285 1.00 80.44 210 PRO A O 1
ATOM 1632 N N . ILE A 1 211 ? 14.688 -11.687 13.399 1.00 76.00 211 ILE A N 1
ATOM 1633 C CA . ILE A 1 211 ? 15.131 -12.013 12.045 1.00 76.00 211 ILE A CA 1
ATOM 1634 C C . ILE A 1 211 ? 15.486 -13.507 12.061 1.00 76.00 211 ILE A C 1
ATOM 1636 O O . ILE A 1 211 ? 16.258 -13.907 12.937 1.00 76.00 211 ILE A O 1
ATOM 1640 N N . PRO A 1 212 ? 14.915 -14.338 11.169 1.00 59.06 212 PRO A N 1
ATOM 1641 C CA . PRO A 1 212 ? 15.296 -15.741 11.092 1.00 59.06 212 PRO A CA 1
ATOM 1642 C C . PRO A 1 212 ? 16.808 -15.829 10.857 1.00 59.06 212 PRO A C 1
ATOM 1644 O O . PRO A 1 212 ? 17.322 -15.224 9.914 1.00 59.06 212 PRO A O 1
ATOM 1647 N N . PHE A 1 213 ? 17.489 -16.505 11.784 1.00 42.22 213 PHE A N 1
ATOM 1648 C CA . PHE A 1 213 ? 18.935 -16.728 11.779 1.00 42.22 213 PHE A CA 1
ATOM 1649 C C . PHE A 1 213 ? 19.334 -17.737 10.701 1.00 42.22 213 PHE A C 1
ATOM 1651 O O . PHE A 1 213 ? 18.558 -18.701 10.491 1.00 42.22 213 PHE A O 1
#

Radius of gyration: 18.53 Å; chains: 1; bounding box: 50×60×44 Å